Protein AF-A0A7S4HWH6-F1 (afdb_monomer_lite)

Foldseek 3Di:
DDDDDPDDDPPPVVVVVVVVVVVVVVVVPDCVVVVVVVVQPDQPPLCVPLVPPCPPCSVLLVVVSVVLVVVCVVVVHGNDLVSLLVSLLVCLLVDPDPSNNLSSLVSLLSSLVVDALVVLQVCVLSLLVSLVSQCVVCVVVVSSLLSSLSSLLSSCLRNLLVQDLVNVVVPPSVVVSLVVLLVQCQDPDPSSNVSSLSSLLSSLVSCQLPNNLAVSLVVLLVSLLCLLVDDDDPVSNVSSVVSNVVSDVSNPPSHDPVSVVSSVVSVVVSVVVVVVVVD

Sequence (279 aa):
MTKEGKKRRSSAASASMDELQQSLMEIENEPAKEQRMSKVTKVPAVFEGLEFHTAGKKGQSRAVMQALTSVILEKGGDTIPVSYFALLLNSLPSTSDKDELDVMLYLLRLLLPEISASVLSTKFNDISETFQTILNKHYEASLLVVNTLKCIELVMQKVAPVITVKSWKKQAKLLSLFHGLLALSIDPRAKVRKEAQSIVHVMYAHEGGSSTGVNSGKIVGKFFVSQLTSQGPAEAKKKTTSYLFTLLTAIGFNIPLNILTSMFEAIFTQMKQNANFVR

Structure (mmCIF, N/CA/C/O backbone):
data_AF-A0A7S4HWH6-F1
#
_entry.id   AF-A0A7S4HWH6-F1
#
loop_
_atom_site.group_PDB
_atom_site.id
_atom_site.type_symbol
_atom_site.label_atom_id
_atom_site.label_alt_id
_atom_site.label_comp_id
_atom_site.label_asym_id
_atom_site.label_entity_id
_atom_site.label_seq_id
_atom_site.pdbx_PDB_ins_code
_atom_site.Cartn_x
_atom_site.Cartn_y
_atom_site.Cartn_z
_atom_site.occupancy
_atom_site.B_iso_or_equiv
_atom_site.auth_seq_id
_atom_site.auth_comp_id
_atom_site.auth_asym_id
_atom_site.auth_atom_id
_atom_site.pdbx_PDB_model_num
ATOM 1 N N . MET A 1 1 ? -87.750 6.868 53.226 1.00 37.97 1 MET A N 1
ATOM 2 C CA . MET A 1 1 ? -86.740 5.810 53.441 1.00 37.97 1 MET A CA 1
ATOM 3 C C . MET A 1 1 ? -85.563 6.124 52.521 1.00 37.97 1 MET A C 1
ATOM 5 O O . MET A 1 1 ? -85.743 6.110 51.315 1.00 37.97 1 MET A O 1
ATOM 9 N N . THR A 1 2 ? -84.604 6.907 53.036 1.00 34.84 2 THR A N 1
ATOM 10 C CA . THR A 1 2 ? -83.236 6.487 53.461 1.00 34.84 2 THR A CA 1
ATOM 11 C C . THR A 1 2 ? -82.304 6.305 52.255 1.00 34.84 2 THR A C 1
ATOM 13 O O . THR A 1 2 ? -82.502 5.410 51.452 1.00 34.84 2 THR A O 1
ATOM 16 N N . LYS A 1 3 ? -81.414 7.264 51.941 1.00 38.28 3 LYS A N 1
ATOM 17 C CA . LYS A 1 3 ? -80.087 7.502 52.561 1.00 38.28 3 LYS A CA 1
ATOM 18 C C . LYS A 1 3 ? -79.321 6.197 52.797 1.00 38.28 3 LYS A C 1
ATOM 20 O O . LYS A 1 3 ? -79.502 5.611 53.849 1.00 38.28 3 LYS A O 1
ATOM 25 N N . GLU A 1 4 ? -78.440 5.828 51.869 1.00 38.53 4 GLU A N 1
ATOM 26 C CA . GLU A 1 4 ? -77.085 5.309 52.127 1.00 38.53 4 GLU A CA 1
ATOM 27 C C . GLU A 1 4 ? -76.381 5.010 50.795 1.00 38.53 4 GLU A C 1
ATOM 29 O O . GLU A 1 4 ? -76.990 4.505 49.863 1.00 38.53 4 GLU A O 1
ATOM 34 N N . GLY A 1 5 ? -75.102 5.376 50.672 1.00 35.91 5 GLY A N 1
ATOM 35 C CA . GLY A 1 5 ? -74.295 5.062 49.481 1.00 35.91 5 GLY A CA 1
ATOM 36 C C . GLY A 1 5 ? -73.304 6.149 49.057 1.00 35.91 5 GLY A C 1
ATOM 37 O O . GLY A 1 5 ? -72.399 5.896 48.266 1.00 35.91 5 GLY A O 1
ATOM 38 N N . LYS A 1 6 ? -73.399 7.357 49.624 1.00 40.25 6 LYS A N 1
ATOM 39 C CA . LYS A 1 6 ? -72.466 8.469 49.372 1.00 40.25 6 LYS A CA 1
ATOM 40 C C . LYS A 1 6 ? -71.297 8.455 50.371 1.00 40.25 6 LYS A C 1
ATOM 42 O O . LYS A 1 6 ? -71.153 9.397 51.139 1.00 40.25 6 LYS A O 1
ATOM 47 N N . LYS A 1 7 ? -70.494 7.378 50.424 1.00 41.91 7 LYS A N 1
ATOM 48 C CA . LYS A 1 7 ? -69.252 7.366 51.242 1.00 41.91 7 LYS A CA 1
ATOM 49 C C . LYS A 1 7 ? -68.200 6.289 50.910 1.00 41.91 7 LYS A C 1
ATOM 51 O O . LYS A 1 7 ? -67.511 5.830 51.813 1.00 41.91 7 LYS A O 1
ATOM 56 N N . ARG A 1 8 ? -68.047 5.853 49.650 1.00 37.41 8 ARG A N 1
ATOM 57 C CA . ARG A 1 8 ? -67.008 4.849 49.296 1.00 37.41 8 ARG A CA 1
ATOM 58 C C . ARG A 1 8 ? -66.165 5.123 48.044 1.00 37.41 8 ARG A C 1
ATOM 60 O O . ARG A 1 8 ? -65.408 4.255 47.637 1.00 37.41 8 ARG A O 1
ATOM 67 N N . ARG A 1 9 ? -66.233 6.317 47.441 1.00 37.19 9 ARG A N 1
ATOM 68 C CA . ARG A 1 9 ? -65.454 6.629 46.219 1.00 37.19 9 ARG A CA 1
ATOM 69 C C . ARG A 1 9 ? -64.246 7.554 46.398 1.00 37.19 9 ARG A C 1
ATOM 71 O O . ARG A 1 9 ? -63.531 7.761 45.431 1.00 37.19 9 ARG A O 1
ATOM 78 N N . SER A 1 10 ? -63.954 8.053 47.601 1.00 42.06 10 SER A N 1
ATOM 79 C CA . SER A 1 10 ? -62.797 8.943 47.825 1.00 42.06 10 SER A CA 1
ATOM 80 C C . SER A 1 10 ? -61.559 8.263 48.424 1.00 42.06 10 SER A C 1
ATOM 82 O O . SER A 1 10 ? -60.626 8.962 48.789 1.00 42.06 10 SER A O 1
ATOM 84 N N . SER A 1 11 ? -61.536 6.929 48.548 1.00 39.41 11 SER A N 1
ATOM 85 C CA . SER A 1 11 ? -60.414 6.192 49.168 1.00 39.41 11 SER A CA 1
ATOM 86 C C . SER A 1 11 ? -59.676 5.248 48.211 1.00 39.41 11 SER A C 1
ATOM 88 O O . SER A 1 11 ? -58.789 4.526 48.646 1.00 39.41 11 SER A O 1
ATOM 90 N N . ALA A 1 12 ? -60.044 5.228 46.925 1.00 40.03 12 ALA A N 1
ATOM 91 C CA . ALA A 1 12 ? -59.417 4.368 45.913 1.00 40.03 12 ALA A CA 1
ATOM 92 C C . ALA A 1 12 ? -58.537 5.143 44.913 1.00 40.03 12 ALA A C 1
ATOM 94 O O . ALA A 1 12 ? -57.853 4.531 44.105 1.00 40.03 12 ALA A O 1
ATOM 95 N N . ALA A 1 13 ? -58.541 6.480 44.960 1.00 42.41 13 ALA A N 1
ATOM 96 C CA . ALA A 1 13 ? -57.759 7.314 44.043 1.00 42.41 13 ALA A CA 1
ATOM 97 C C . ALA A 1 13 ? -56.347 7.644 44.561 1.00 42.41 13 ALA A C 1
ATOM 99 O O . ALA A 1 13 ? -55.499 8.043 43.772 1.00 42.41 13 ALA A O 1
ATOM 100 N N . SER A 1 14 ? -56.071 7.464 45.858 1.00 44.97 14 SER A N 1
ATOM 101 C CA . SER A 1 14 ? -54.737 7.700 46.429 1.00 44.97 14 SER A CA 1
ATOM 102 C C . SER A 1 14 ? -53.819 6.478 46.363 1.00 44.97 14 SER A C 1
ATOM 104 O O . SER A 1 14 ? -52.619 6.636 46.509 1.00 44.97 14 SER A O 1
ATOM 106 N N . ALA A 1 15 ? -54.353 5.277 46.117 1.00 45.25 15 ALA A N 1
ATOM 107 C CA . ALA A 1 15 ? -53.553 4.049 46.058 1.00 45.25 15 ALA A CA 1
ATOM 108 C C . ALA A 1 15 ? -52.914 3.794 44.678 1.00 45.25 15 ALA A C 1
ATOM 110 O O . ALA A 1 15 ? -51.984 3.010 44.572 1.00 45.25 15 ALA A O 1
ATOM 111 N N . SER A 1 16 ? -53.379 4.473 43.621 1.00 52.41 16 SER A N 1
ATOM 112 C CA . SER A 1 16 ? -52.904 4.238 42.247 1.00 52.41 16 SER A CA 1
ATOM 113 C C . SER A 1 16 ? -51.748 5.153 41.822 1.00 52.41 16 SER A C 1
ATOM 115 O O . SER A 1 16 ? -51.149 4.911 40.777 1.00 52.41 16 SER A O 1
ATOM 117 N N . MET A 1 17 ? -51.451 6.212 42.584 1.00 46.66 17 MET A N 1
ATOM 118 C CA . MET A 1 17 ? -50.378 7.159 42.248 1.00 46.66 17 MET A CA 1
ATOM 119 C C . MET A 1 17 ? -49.048 6.764 42.900 1.00 46.66 17 MET A C 1
ATOM 121 O O . MET A 1 17 ? -48.010 6.920 42.264 1.00 46.66 17 MET A O 1
ATOM 125 N N . ASP A 1 18 ? -49.093 6.145 44.084 1.00 50.88 18 ASP A N 1
ATOM 126 C CA . ASP A 1 18 ? -47.913 5.572 44.740 1.00 50.88 18 ASP A CA 1
ATOM 127 C C . ASP A 1 18 ? -47.403 4.323 44.001 1.00 50.88 18 ASP A C 1
ATOM 129 O O . ASP A 1 18 ? -46.203 4.207 43.783 1.00 50.88 18 ASP A O 1
ATOM 133 N N . GLU A 1 19 ? -48.282 3.448 43.490 1.00 50.97 19 GLU A N 1
ATOM 134 C CA . GLU A 1 19 ? -47.864 2.302 42.656 1.00 50.97 19 GLU A CA 1
ATOM 135 C C . GLU A 1 19 ? -47.248 2.746 41.317 1.00 50.97 19 GLU A C 1
ATOM 137 O O . GLU A 1 19 ? -46.281 2.147 40.844 1.00 50.97 19 GLU A O 1
ATOM 142 N N . LEU A 1 20 ? -47.743 3.841 40.724 1.00 49.75 20 LEU A N 1
ATOM 143 C CA . LEU A 1 20 ? -47.153 4.405 39.508 1.00 49.75 20 LEU A CA 1
ATOM 144 C C . LEU A 1 20 ? -45.827 5.124 39.787 1.00 49.75 20 LEU A C 1
ATOM 146 O O . LEU A 1 20 ? -44.897 4.970 38.999 1.00 49.75 20 LEU A O 1
ATOM 150 N N . GLN A 1 21 ? -45.689 5.842 40.906 1.00 50.72 21 GLN A N 1
ATOM 151 C CA . GLN A 1 21 ? -44.409 6.439 41.308 1.00 50.72 21 GLN A CA 1
ATOM 152 C C . GLN A 1 21 ? -43.374 5.380 41.702 1.00 50.72 21 GLN A C 1
ATOM 154 O O . GLN A 1 21 ? -42.196 5.549 41.396 1.00 50.72 21 GLN A O 1
ATOM 159 N N . GLN A 1 22 ? -43.802 4.262 42.285 1.00 51.44 22 GLN A N 1
ATOM 160 C CA . GLN A 1 22 ? -42.928 3.136 42.603 1.00 51.44 22 GLN A CA 1
ATOM 161 C C . GLN A 1 22 ? -42.487 2.391 41.332 1.00 51.44 22 GLN A C 1
ATOM 163 O O . GLN A 1 22 ? -41.314 2.051 41.211 1.00 51.44 22 GLN A O 1
ATOM 168 N N . SER A 1 23 ? -43.358 2.285 40.318 1.00 49.53 23 SER A 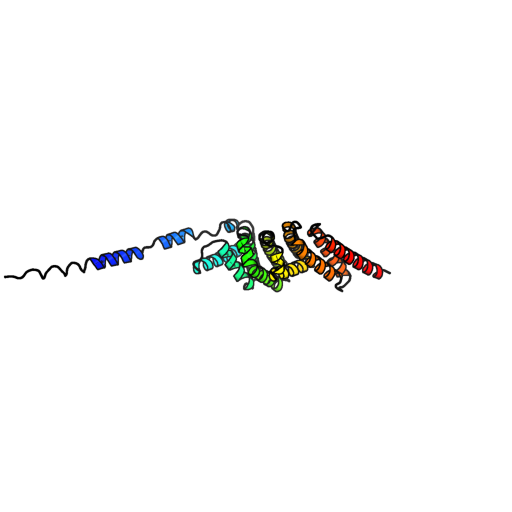N 1
ATOM 169 C CA . SER A 1 23 ? -42.983 1.771 38.989 1.00 49.53 23 SER A CA 1
ATOM 170 C C . SER A 1 23 ? -42.095 2.728 38.174 1.00 49.53 23 SER A C 1
ATOM 172 O O . SER A 1 23 ? -41.272 2.281 37.381 1.00 49.53 23 SER A O 1
ATOM 174 N N . LEU A 1 24 ? -42.208 4.046 38.384 1.00 46.00 24 LEU A N 1
ATOM 175 C CA . LEU A 1 24 ? -41.335 5.052 37.764 1.00 46.00 24 LEU A CA 1
ATOM 176 C C . LEU A 1 24 ? -39.954 5.111 38.436 1.00 46.00 24 LEU A C 1
ATOM 178 O O . LEU A 1 24 ? -38.962 5.307 37.739 1.00 46.00 24 LEU A O 1
ATOM 182 N N . MET A 1 25 ? -39.865 4.858 39.747 1.00 45.59 25 MET A N 1
ATOM 183 C CA . MET A 1 25 ? -38.578 4.712 40.444 1.00 45.59 25 MET A CA 1
ATOM 184 C C . MET A 1 25 ? -37.867 3.384 40.133 1.00 45.59 25 MET A C 1
ATOM 186 O O . MET A 1 25 ? -36.642 3.320 40.224 1.00 45.59 25 MET A O 1
ATOM 190 N N . GLU A 1 26 ? -38.589 2.339 39.717 1.00 45.69 26 GLU A N 1
ATOM 191 C CA . GLU A 1 26 ? -37.981 1.088 39.231 1.00 45.69 26 GLU A CA 1
ATOM 192 C C . GLU A 1 26 ? -37.479 1.174 37.779 1.00 45.69 26 GLU A C 1
ATOM 194 O O . GLU A 1 26 ? -36.644 0.367 37.376 1.00 45.69 26 GLU A O 1
ATOM 199 N N . ILE A 1 27 ? -37.901 2.181 37.004 1.00 46.34 27 ILE A N 1
ATOM 200 C CA . ILE A 1 27 ? -37.383 2.433 35.645 1.00 46.34 27 ILE A CA 1
ATOM 201 C C . ILE A 1 27 ? -36.152 3.365 35.665 1.00 46.34 27 ILE A C 1
ATOM 203 O O . ILE A 1 27 ? -35.339 3.327 34.741 1.00 46.34 27 ILE A O 1
ATOM 207 N N . GLU A 1 28 ? -35.949 4.152 36.728 1.00 42.56 28 GLU A N 1
ATOM 208 C CA . GLU A 1 28 ? -34.735 4.970 36.911 1.00 42.56 28 GLU A CA 1
ATOM 209 C C . GLU A 1 28 ? -33.565 4.231 37.582 1.00 42.56 28 GLU A C 1
ATOM 211 O O . GLU A 1 28 ? -32.443 4.738 37.581 1.00 42.56 28 GLU A O 1
ATOM 216 N N . ASN A 1 29 ? -33.773 3.007 38.071 1.00 45.84 29 ASN A N 1
ATOM 217 C CA . ASN A 1 29 ? -32.710 2.144 38.584 1.00 45.84 29 ASN A CA 1
ATOM 218 C C . ASN A 1 29 ? -32.422 1.015 37.591 1.00 45.84 29 ASN A C 1
ATOM 220 O O . ASN A 1 29 ? -32.778 -0.142 37.791 1.00 45.84 29 ASN A O 1
ATOM 224 N N . GLU A 1 30 ? -31.763 1.372 36.493 1.00 41.22 30 GLU A N 1
ATOM 225 C CA . GLU A 1 30 ? -31.275 0.439 35.479 1.00 41.22 30 GLU A CA 1
ATOM 226 C C . GLU A 1 30 ? -29.778 0.155 35.747 1.00 41.22 30 GLU A C 1
ATOM 228 O O . GLU A 1 30 ? -28.900 0.812 35.175 1.00 41.22 30 GLU A O 1
ATOM 233 N N . PRO A 1 31 ? -29.428 -0.841 36.593 1.00 40.12 31 PRO A N 1
ATOM 234 C CA . PRO A 1 31 ? -28.047 -1.310 36.731 1.00 40.12 31 PRO A CA 1
ATOM 235 C C . PRO A 1 31 ? -27.507 -1.923 35.424 1.00 40.12 31 PRO A C 1
ATOM 237 O O . PRO A 1 31 ? -26.326 -2.266 35.342 1.00 40.12 31 PRO A O 1
ATOM 240 N N . ALA A 1 32 ? -28.326 -2.037 34.369 1.00 40.56 32 ALA A N 1
ATOM 241 C CA . ALA A 1 32 ? -27.895 -2.513 33.061 1.00 40.56 32 ALA A CA 1
ATOM 242 C C . ALA A 1 32 ? -27.129 -1.453 32.245 1.00 40.56 32 ALA A C 1
ATOM 244 O O . ALA A 1 32 ? -26.338 -1.834 31.375 1.00 40.56 32 ALA A O 1
ATOM 245 N N . LYS A 1 33 ? -27.208 -0.153 32.576 1.00 40.81 33 LYS A N 1
ATOM 246 C CA . LYS A 1 33 ? -26.265 0.848 32.035 1.00 40.81 33 LYS A CA 1
ATOM 247 C C . LYS A 1 33 ? -24.849 0.632 32.572 1.00 40.81 33 LYS A C 1
ATOM 249 O O . LYS A 1 33 ? -23.889 0.635 31.806 1.00 40.81 33 LYS A O 1
ATOM 254 N N . GLU A 1 34 ? -24.716 0.344 33.860 1.00 39.88 34 GLU A N 1
ATOM 255 C CA . GLU A 1 34 ? -23.420 0.156 34.523 1.00 39.88 34 GLU A CA 1
ATOM 256 C C . GLU A 1 34 ? -22.826 -1.243 34.258 1.00 39.88 34 GLU A C 1
ATOM 258 O O . GLU A 1 34 ? -21.616 -1.404 34.062 1.00 39.88 34 GLU A O 1
ATOM 263 N N . GLN A 1 35 ? -23.679 -2.261 34.088 1.00 38.31 35 GLN A N 1
ATOM 264 C CA . GLN A 1 35 ? -23.258 -3.580 33.599 1.00 38.31 35 GLN A CA 1
ATOM 265 C C . GLN A 1 35 ? -22.893 -3.596 32.104 1.00 38.31 35 GLN A C 1
ATOM 267 O O . GLN A 1 35 ? -22.021 -4.372 31.707 1.00 38.31 35 GLN A O 1
ATOM 272 N N . ARG A 1 36 ? -23.464 -2.714 31.268 1.00 38.31 36 ARG A N 1
ATOM 273 C CA . ARG A 1 36 ? -22.955 -2.490 29.901 1.00 38.31 36 ARG A CA 1
ATOM 274 C C . ARG A 1 36 ? -21.611 -1.759 29.908 1.00 38.31 36 ARG A C 1
ATOM 276 O O . ARG A 1 36 ? -20.721 -2.150 29.160 1.00 38.31 36 ARG A O 1
ATOM 283 N N . MET A 1 37 ? -21.407 -0.779 30.790 1.00 35.94 37 MET A N 1
ATOM 284 C CA . MET A 1 37 ? -20.124 -0.064 30.891 1.00 35.94 37 MET A CA 1
ATOM 285 C C . MET A 1 37 ? -18.972 -0.926 31.437 1.00 35.94 37 MET A C 1
ATOM 287 O O . MET A 1 37 ? -17.829 -0.777 31.000 1.00 35.94 37 MET A O 1
ATOM 291 N N . SER A 1 38 ? -19.249 -1.875 32.335 1.00 37.56 38 SER A N 1
ATOM 292 C CA . SER A 1 38 ? -18.216 -2.766 32.896 1.00 37.56 38 SER A CA 1
ATOM 293 C C . SER A 1 38 ? -17.755 -3.880 31.945 1.00 37.56 38 SER A C 1
ATOM 295 O O . SER A 1 38 ? -16.681 -4.447 32.144 1.00 37.56 38 SER A O 1
ATOM 297 N N . LYS A 1 39 ? -18.508 -4.172 30.873 1.00 39.88 39 LYS A N 1
ATOM 298 C CA . LYS A 1 39 ? -18.115 -5.164 29.854 1.00 39.88 39 LYS A CA 1
ATOM 299 C C . LYS A 1 39 ? -17.380 -4.564 28.643 1.00 39.88 39 LYS A C 1
ATOM 301 O O . LYS A 1 39 ? -16.772 -5.319 27.891 1.00 39.88 39 LYS A O 1
ATOM 306 N N . VAL A 1 40 ? -17.398 -3.236 28.471 1.00 45.56 40 VAL A N 1
ATOM 307 C CA . VAL A 1 40 ? -16.990 -2.529 27.230 1.00 45.56 40 VAL A CA 1
ATOM 308 C C . VAL A 1 40 ? -15.656 -1.762 27.357 1.00 45.56 40 VAL A C 1
ATOM 310 O O . VAL A 1 40 ? -15.164 -1.163 26.405 1.00 45.56 40 VAL A O 1
ATOM 313 N N . THR A 1 41 ? -14.984 -1.830 28.505 1.00 46.16 41 THR A N 1
ATOM 314 C CA . THR A 1 41 ? -13.732 -1.090 28.777 1.00 46.16 41 THR A CA 1
ATOM 315 C C . THR A 1 41 ? -12.441 -1.843 28.446 1.00 46.16 41 THR A C 1
ATOM 317 O O . THR A 1 41 ? -11.353 -1.289 28.605 1.00 46.16 41 THR A O 1
ATOM 320 N N . LYS A 1 42 ? -12.511 -3.091 27.969 1.00 55.03 42 LYS A N 1
ATOM 321 C CA . LYS A 1 42 ? -11.300 -3.827 27.589 1.00 55.03 42 LYS A CA 1
ATOM 322 C C . LYS A 1 42 ? -10.869 -3.430 26.182 1.00 55.03 42 LYS A C 1
ATOM 324 O O . LYS A 1 42 ? -11.530 -3.767 25.206 1.00 55.03 42 LYS A O 1
ATOM 329 N N . VAL A 1 43 ? -9.742 -2.720 26.104 1.00 59.94 43 VAL A N 1
ATOM 330 C CA . VAL A 1 43 ? -9.002 -2.504 24.856 1.00 59.94 43 VAL A CA 1
ATOM 331 C C . VAL A 1 43 ? -8.849 -3.864 24.152 1.00 59.94 43 VAL A C 1
ATOM 333 O O . VAL A 1 43 ? -8.519 -4.841 24.830 1.00 59.94 43 VAL A O 1
ATOM 336 N N . PRO A 1 44 ? -9.098 -3.963 22.832 1.00 60.69 44 PRO A N 1
ATOM 337 C CA . PRO A 1 44 ? -8.985 -5.228 22.112 1.00 60.69 44 PRO A CA 1
ATOM 338 C C . PRO A 1 44 ? -7.658 -5.942 22.388 1.00 60.69 44 PRO A C 1
ATOM 340 O O . PRO A 1 44 ? -6.608 -5.297 22.387 1.00 60.69 44 PRO A O 1
ATOM 343 N N . ALA A 1 45 ? -7.694 -7.272 22.539 1.00 63.62 45 ALA A N 1
ATOM 344 C CA . ALA A 1 45 ? -6.517 -8.115 22.807 1.00 63.62 45 ALA A CA 1
ATOM 345 C C . ALA A 1 45 ? -5.370 -7.912 21.789 1.00 63.62 45 ALA A C 1
ATOM 347 O O . ALA A 1 45 ? -4.196 -8.088 22.098 1.00 63.62 45 ALA A O 1
ATOM 348 N N . VAL A 1 46 ? -5.707 -7.436 20.587 1.00 63.47 46 VAL A N 1
ATOM 349 C CA . VAL A 1 46 ? -4.785 -7.001 19.520 1.00 63.47 46 VAL A CA 1
ATOM 350 C C . VAL A 1 46 ? -3.737 -5.993 20.017 1.00 63.47 46 VAL A C 1
ATOM 352 O O . VAL A 1 46 ? -2.616 -5.940 19.514 1.00 63.47 46 VAL A O 1
ATOM 355 N N . PHE A 1 47 ? -4.087 -5.197 21.026 1.00 65.12 47 PHE A N 1
ATOM 356 C CA . PHE A 1 47 ? -3.227 -4.171 21.606 1.00 65.12 47 PHE A CA 1
ATOM 357 C C . PHE A 1 47 ? -2.554 -4.601 22.916 1.00 65.12 47 PHE A C 1
ATOM 359 O O . PHE A 1 47 ? -1.714 -3.869 23.434 1.00 65.12 47 PHE A O 1
ATOM 366 N N . GLU A 1 48 ? -2.872 -5.787 23.437 1.00 59.84 48 GLU A N 1
ATOM 367 C CA . GLU A 1 48 ? -2.341 -6.313 24.704 1.00 59.84 48 GLU A CA 1
ATOM 368 C C . GLU A 1 48 ? -0.822 -6.583 24.610 1.00 59.84 48 GLU A C 1
ATOM 370 O O . GLU A 1 48 ? -0.100 -6.507 25.599 1.00 59.84 48 GLU A O 1
ATOM 375 N N . GLY A 1 49 ? -0.299 -6.760 23.386 1.00 55.31 49 GLY A N 1
ATOM 376 C CA . GLY A 1 49 ? 1.129 -6.915 23.078 1.00 55.31 49 GLY A CA 1
ATOM 377 C C . GLY A 1 49 ? 1.894 -5.630 22.723 1.00 55.31 49 GLY A C 1
ATOM 378 O O . GLY A 1 49 ? 3.066 -5.715 22.342 1.00 55.31 49 GLY A O 1
ATOM 379 N N . LEU A 1 50 ? 1.292 -4.434 22.837 1.00 58.25 50 LEU A N 1
ATOM 380 C CA . LEU A 1 50 ? 1.974 -3.174 22.478 1.00 58.25 50 LEU A CA 1
ATOM 381 C C . LEU A 1 50 ? 3.256 -2.908 23.291 1.00 58.25 50 LEU A C 1
ATOM 383 O O . LEU A 1 50 ? 4.066 -2.060 22.911 1.00 58.25 50 LEU A O 1
ATOM 387 N N . GLU A 1 51 ? 3.451 -3.618 24.404 1.00 46.47 51 GLU A N 1
ATOM 388 C CA . GLU A 1 51 ? 4.580 -3.438 25.315 1.00 46.47 51 GLU A CA 1
ATOM 389 C C . GLU A 1 51 ? 5.932 -3.882 24.731 1.00 46.47 51 GLU A C 1
ATOM 391 O O . GLU A 1 51 ? 6.973 -3.356 25.143 1.00 46.47 51 GLU A O 1
ATOM 396 N N . PHE A 1 52 ? 5.946 -4.791 23.750 1.00 47.06 52 PHE A N 1
ATOM 397 C CA . PHE A 1 52 ? 7.168 -5.505 23.354 1.00 47.06 52 PHE A CA 1
ATOM 398 C C . PHE A 1 52 ? 7.920 -4.924 22.143 1.00 47.06 52 PHE A C 1
ATOM 400 O O . PHE A 1 52 ? 9.074 -5.292 21.927 1.00 47.06 52 PHE A O 1
ATOM 407 N N . HIS A 1 53 ? 7.341 -3.994 21.369 1.00 48.91 53 HIS A N 1
ATOM 408 C CA . HIS A 1 53 ? 7.912 -3.633 20.055 1.00 48.91 53 HIS A CA 1
ATOM 409 C C . HIS A 1 53 ? 8.342 -2.182 19.818 1.00 48.91 53 HIS A C 1
ATOM 411 O O . HIS A 1 53 ? 8.983 -1.912 18.805 1.00 48.91 53 HIS A O 1
ATOM 417 N N . THR A 1 54 ? 8.112 -1.247 20.740 1.00 48.12 54 THR A N 1
ATOM 418 C CA . THR A 1 54 ? 8.516 0.156 20.532 1.00 48.12 54 THR A CA 1
ATOM 419 C C . THR A 1 54 ? 9.387 0.674 21.670 1.00 48.12 54 THR A C 1
ATOM 421 O O . THR A 1 54 ? 8.954 1.494 22.462 1.00 48.12 54 THR A O 1
ATOM 424 N N . ALA A 1 55 ? 10.650 0.246 21.763 1.00 45.72 55 ALA A N 1
ATOM 425 C CA . ALA A 1 55 ? 11.571 0.645 22.843 1.00 45.72 55 ALA A CA 1
ATOM 426 C C . ALA A 1 55 ? 11.794 2.174 23.033 1.00 45.72 55 ALA A C 1
ATOM 428 O O . ALA A 1 55 ? 12.427 2.553 24.009 1.00 45.72 55 ALA A O 1
ATOM 429 N N . GLY A 1 56 ? 11.234 3.054 22.186 1.00 53.72 56 GLY A N 1
ATOM 430 C CA . GLY A 1 56 ? 11.245 4.517 22.380 1.00 53.72 56 GLY A CA 1
ATOM 431 C C . GLY A 1 56 ? 9.909 5.267 22.205 1.00 53.72 56 GLY A C 1
ATOM 432 O O . GLY A 1 56 ? 9.836 6.427 22.587 1.00 53.72 56 GLY A O 1
ATOM 433 N N . LYS A 1 57 ? 8.837 4.646 21.674 1.00 61.38 57 LYS A N 1
ATOM 434 C CA . LYS A 1 57 ? 7.545 5.320 21.355 1.00 61.38 57 LYS A CA 1
ATOM 435 C C . LYS A 1 57 ? 6.328 4.759 22.123 1.00 61.38 57 LYS A C 1
ATOM 437 O O . LYS A 1 57 ? 5.178 5.036 21.768 1.00 61.38 57 LYS A O 1
ATOM 442 N N . LYS A 1 58 ? 6.554 3.974 23.189 1.00 62.56 58 LYS A N 1
ATOM 443 C CA . LYS A 1 58 ? 5.482 3.304 23.965 1.00 62.56 58 LYS A CA 1
ATOM 444 C C . LYS A 1 58 ? 4.452 4.287 24.527 1.00 62.56 58 LYS A C 1
ATOM 446 O O . LYS A 1 58 ? 3.256 4.022 24.457 1.00 62.56 58 LYS A O 1
ATOM 451 N N . GLY A 1 59 ? 4.919 5.423 25.052 1.00 67.62 59 GLY A N 1
ATOM 452 C CA . GLY A 1 59 ? 4.058 6.450 25.647 1.00 67.62 59 GLY A CA 1
ATOM 453 C C . GLY A 1 59 ? 3.111 7.081 24.627 1.00 67.62 59 GLY A C 1
ATOM 454 O O . GLY A 1 59 ? 1.911 7.142 24.867 1.00 67.62 59 GLY A O 1
ATOM 455 N N . GLN A 1 60 ? 3.631 7.453 23.454 1.00 76.25 60 GLN A N 1
ATOM 456 C CA . GLN A 1 60 ? 2.831 8.043 22.376 1.00 76.25 60 GLN A CA 1
ATOM 457 C C . GLN A 1 60 ? 1.794 7.057 21.834 1.00 76.25 60 GLN A C 1
ATOM 459 O O . GLN A 1 60 ? 0.634 7.413 21.670 1.00 76.25 60 GLN A O 1
ATOM 464 N N . SER A 1 61 ? 2.179 5.793 21.632 1.00 78.56 61 SER A N 1
ATOM 465 C CA . SER A 1 61 ? 1.252 4.766 21.132 1.00 78.56 61 SER A CA 1
ATOM 466 C C . SER A 1 61 ? 0.085 4.529 22.097 1.00 78.56 61 SER A C 1
ATOM 468 O O . SER A 1 61 ? -1.057 4.410 21.662 1.00 78.56 61 SER A O 1
ATOM 470 N N . ARG A 1 62 ? 0.350 4.518 23.412 1.00 77.69 62 ARG A N 1
ATOM 471 C CA . ARG A 1 62 ? -0.692 4.412 24.446 1.00 77.69 62 ARG A CA 1
ATOM 472 C C . ARG A 1 62 ? -1.561 5.660 24.532 1.00 77.69 62 ARG A C 1
ATOM 474 O O . ARG A 1 62 ? -2.773 5.523 24.623 1.00 77.69 62 ARG A O 1
ATOM 481 N N . ALA A 1 63 ? -0.960 6.847 24.473 1.00 81.56 63 ALA A N 1
ATOM 482 C CA . ALA A 1 63 ? -1.692 8.110 24.509 1.00 81.56 63 ALA A CA 1
ATOM 483 C C . ALA A 1 63 ? -2.658 8.231 23.320 1.00 81.56 63 ALA A C 1
ATOM 485 O O . ALA A 1 63 ? -3.836 8.520 23.516 1.00 81.56 63 ALA A O 1
ATOM 486 N N . VAL A 1 64 ? -2.193 7.910 22.106 1.00 83.56 64 VAL A N 1
ATOM 487 C CA . VAL A 1 64 ? -3.037 7.873 20.902 1.00 83.56 64 VAL A CA 1
ATOM 488 C C . VAL A 1 64 ? -4.151 6.836 21.060 1.00 83.56 64 VAL A C 1
ATOM 490 O O . VAL A 1 64 ? -5.310 7.142 20.810 1.00 83.56 64 VAL A O 1
ATOM 493 N N . MET A 1 65 ? -3.847 5.630 21.549 1.00 82.00 65 MET A N 1
ATOM 494 C CA . MET A 1 65 ? -4.867 4.603 21.794 1.00 82.00 65 MET A CA 1
ATOM 495 C C . MET A 1 65 ? -5.914 5.016 22.833 1.00 82.00 65 MET A C 1
ATOM 497 O O . MET A 1 65 ? -7.103 4.751 22.644 1.00 82.00 65 MET A O 1
ATOM 501 N N . GLN A 1 66 ? -5.499 5.671 23.916 1.00 81.00 66 GLN A N 1
ATOM 502 C CA . GLN A 1 66 ? -6.407 6.185 24.936 1.00 81.00 66 GLN A CA 1
ATOM 503 C C . GLN A 1 66 ? -7.306 7.275 24.353 1.00 81.00 66 GLN A C 1
ATOM 505 O O . GLN A 1 66 ? -8.518 7.198 24.522 1.00 81.00 66 GLN A O 1
ATOM 510 N N . ALA A 1 67 ? -6.740 8.222 23.599 1.00 84.50 67 ALA A N 1
ATOM 511 C CA . ALA A 1 67 ? -7.504 9.263 22.920 1.00 84.50 67 ALA A CA 1
ATOM 512 C C . ALA A 1 67 ? -8.534 8.670 21.944 1.00 84.50 67 ALA A C 1
ATOM 514 O O . ALA A 1 67 ? -9.704 9.045 21.976 1.00 84.50 67 ALA A O 1
ATOM 515 N N . LEU A 1 68 ? -8.137 7.685 21.131 1.00 84.44 68 LEU A N 1
ATOM 516 C CA . LEU A 1 68 ? -9.052 6.984 20.224 1.00 84.44 68 LEU A CA 1
ATOM 517 C C . LEU A 1 68 ? -10.164 6.255 20.989 1.00 84.44 68 LEU A C 1
ATOM 519 O O . LEU A 1 68 ? -11.316 6.284 20.568 1.00 84.44 68 LEU A O 1
ATOM 523 N N . THR A 1 69 ? -9.833 5.630 22.121 1.00 83.00 69 THR A N 1
ATOM 524 C CA . THR A 1 69 ? -10.812 4.930 22.965 1.00 83.00 69 THR A CA 1
ATOM 525 C C . THR A 1 69 ? -11.815 5.908 23.571 1.00 83.00 69 THR A C 1
ATOM 527 O O . THR A 1 69 ? -13.013 5.650 23.496 1.00 83.00 69 THR A O 1
ATOM 530 N N . SER A 1 70 ? -11.362 7.054 24.090 1.00 83.31 70 SER A N 1
ATOM 531 C CA . SER A 1 70 ? -12.251 8.106 24.599 1.00 83.31 70 SER A CA 1
ATOM 532 C C . SER A 1 70 ? -13.218 8.593 23.522 1.00 83.31 70 SER A C 1
ATOM 534 O O . SER A 1 70 ? -14.416 8.660 23.771 1.00 83.31 70 SER A O 1
ATOM 536 N N . VAL A 1 71 ? -12.735 8.824 22.296 1.00 84.31 71 VAL A N 1
ATOM 537 C CA . VAL A 1 71 ? -13.586 9.261 21.175 1.00 84.31 71 VAL A CA 1
ATOM 538 C C . VAL A 1 71 ? -14.615 8.195 20.778 1.00 84.31 71 VAL A C 1
ATOM 540 O O . VAL A 1 71 ? -15.737 8.532 20.399 1.00 84.31 71 VAL A O 1
ATOM 543 N N . ILE A 1 72 ? -14.264 6.907 20.846 1.00 84.75 72 ILE A N 1
ATOM 544 C CA . ILE A 1 72 ? -15.213 5.814 20.575 1.00 84.75 72 ILE A CA 1
ATOM 545 C C . ILE A 1 72 ? -16.304 5.775 21.653 1.00 84.75 72 ILE A C 1
ATOM 547 O O . ILE A 1 72 ? -17.485 5.683 21.313 1.00 84.75 72 ILE A O 1
ATOM 551 N N . LEU A 1 73 ? -15.918 5.905 22.926 1.00 83.81 73 LEU A N 1
ATOM 552 C CA . LEU A 1 73 ? -16.846 5.908 24.059 1.00 83.81 73 LEU A CA 1
ATOM 553 C C . LEU A 1 73 ? -17.775 7.132 24.041 1.00 83.81 73 LEU A C 1
ATOM 555 O O . LEU A 1 73 ? -18.976 6.982 24.243 1.00 83.81 73 LEU A O 1
ATOM 559 N N . GLU A 1 74 ? -17.258 8.321 23.721 1.00 83.69 74 GLU A N 1
ATOM 560 C CA . GLU A 1 74 ? -18.054 9.549 23.560 1.00 83.69 74 GLU A CA 1
ATOM 561 C C . GLU A 1 74 ? -19.097 9.426 22.444 1.00 83.69 74 GLU A C 1
ATOM 563 O O . GLU A 1 74 ? -20.212 9.932 22.564 1.00 83.69 74 GLU A O 1
ATOM 568 N N . LYS A 1 75 ? -18.760 8.717 21.361 1.00 81.25 75 LYS A N 1
ATOM 569 C CA . LYS A 1 75 ? -19.683 8.446 20.249 1.00 81.25 75 LYS A CA 1
ATOM 570 C C . LYS A 1 75 ? -20.652 7.292 20.529 1.00 81.25 75 LYS A C 1
ATOM 572 O O . LYS A 1 75 ? -21.430 6.942 19.643 1.00 81.25 75 LYS A O 1
ATOM 577 N N . GLY A 1 76 ? -20.612 6.701 21.727 1.00 73.50 76 GLY A N 1
ATOM 578 C CA . GLY A 1 76 ? -21.456 5.570 22.117 1.00 73.50 76 GLY A CA 1
ATOM 579 C C . GLY A 1 76 ? -21.177 4.291 21.323 1.00 73.50 76 GLY A C 1
ATOM 580 O O . GLY A 1 76 ? -22.068 3.456 21.185 1.00 73.50 76 GLY A O 1
ATOM 581 N N . GLY A 1 77 ? -19.978 4.162 20.747 1.00 76.19 77 GLY A N 1
ATOM 582 C CA . GLY A 1 77 ? -19.578 3.001 19.960 1.00 76.19 77 GLY A CA 1
ATOM 583 C C . GLY A 1 77 ? -18.939 1.906 20.810 1.00 76.19 77 GLY A C 1
ATOM 584 O O . GLY A 1 77 ? -18.329 2.174 21.845 1.00 76.19 77 GLY A O 1
ATOM 585 N N . ASP A 1 78 ? -19.018 0.666 20.331 1.00 76.38 78 ASP A N 1
ATOM 586 C CA . ASP A 1 78 ? -18.313 -0.453 20.952 1.00 76.38 78 ASP A CA 1
ATOM 587 C C . ASP A 1 78 ? -16.811 -0.402 20.633 1.00 76.38 78 ASP A C 1
ATOM 589 O O . ASP A 1 78 ? -16.395 -0.057 19.516 1.00 76.38 78 ASP A O 1
ATOM 593 N N . THR A 1 79 ? -15.990 -0.818 21.600 1.00 78.44 79 THR A N 1
ATOM 594 C CA . THR A 1 79 ? -14.523 -0.928 21.518 1.00 78.44 79 THR A CA 1
ATOM 595 C C . THR A 1 79 ? -14.080 -2.127 20.668 1.00 78.44 79 THR A C 1
ATOM 597 O O . THR A 1 79 ? -13.229 -2.921 21.055 1.00 78.44 79 THR A O 1
ATOM 600 N N . ILE A 1 80 ? -14.648 -2.269 19.468 1.00 81.62 80 ILE A N 1
ATOM 601 C CA . ILE A 1 80 ? -14.303 -3.320 18.504 1.00 81.62 80 ILE A CA 1
ATOM 602 C C . ILE A 1 80 ? -13.179 -2.865 17.554 1.00 81.62 80 ILE A C 1
ATOM 604 O O . ILE A 1 80 ? -13.117 -1.683 17.201 1.00 81.62 80 ILE A O 1
ATOM 608 N N . PRO A 1 81 ? -12.316 -3.777 17.056 1.00 82.88 81 PRO A N 1
ATOM 609 C CA . PRO A 1 81 ? -11.218 -3.444 16.134 1.00 82.88 81 PRO A CA 1
ATOM 610 C C . PRO A 1 81 ? -11.641 -2.624 14.905 1.00 82.88 81 PRO A C 1
ATOM 612 O O . PRO A 1 81 ? -10.908 -1.749 14.447 1.00 82.88 81 PRO A O 1
ATOM 615 N N . VAL A 1 82 ? -12.855 -2.858 14.397 1.00 85.88 82 VAL A N 1
ATOM 616 C CA . VAL A 1 82 ? -13.417 -2.134 13.246 1.00 85.88 82 VAL A CA 1
ATOM 617 C C . VAL A 1 82 ? -13.709 -0.662 13.574 1.00 85.88 82 VAL A C 1
ATOM 619 O O . VAL A 1 82 ? -13.489 0.199 12.722 1.00 85.88 82 VAL A O 1
ATOM 622 N N . SER A 1 83 ? -14.137 -0.347 14.803 1.00 84.88 83 SER A N 1
ATOM 623 C CA . SER A 1 83 ? -14.356 1.034 15.264 1.00 84.88 83 SER A CA 1
ATOM 624 C C . SER A 1 83 ? -13.039 1.809 15.305 1.00 84.88 83 SER A C 1
ATOM 626 O O . SER A 1 83 ? -12.959 2.923 14.785 1.00 84.88 83 SER A O 1
ATOM 628 N N . TYR A 1 84 ? -11.982 1.191 15.848 1.00 85.94 84 TYR A N 1
ATOM 629 C CA . TYR A 1 84 ? -10.636 1.773 15.857 1.00 85.94 84 TYR A CA 1
ATOM 630 C C . TYR A 1 84 ? -10.104 1.989 14.442 1.00 85.94 84 TYR A C 1
ATOM 632 O O . TYR A 1 84 ? -9.558 3.050 14.150 1.00 85.94 84 TYR A O 1
ATOM 640 N N . PHE A 1 85 ? -10.305 1.020 13.547 1.00 88.00 85 PHE A N 1
ATOM 641 C CA . PHE A 1 85 ? -9.926 1.143 12.144 1.00 88.00 85 PHE A CA 1
ATOM 642 C C . PHE A 1 85 ? -10.613 2.326 11.455 1.00 88.00 85 PHE A C 1
ATOM 644 O O . PHE A 1 85 ? -9.942 3.126 10.809 1.00 88.00 85 PHE A O 1
ATOM 651 N N . ALA A 1 86 ? -11.933 2.457 11.607 1.00 87.62 86 ALA A N 1
ATOM 652 C CA . ALA A 1 86 ? -12.690 3.539 10.987 1.00 87.62 86 ALA A CA 1
ATOM 653 C C . ALA A 1 86 ? -12.240 4.914 11.501 1.00 87.62 86 ALA A C 1
ATOM 655 O O . ALA A 1 86 ? -12.095 5.852 10.717 1.00 87.62 86 ALA A O 1
ATOM 656 N N . LEU A 1 87 ? -11.984 5.028 12.808 1.00 89.19 87 LEU A N 1
ATOM 657 C CA . LEU A 1 87 ? -11.505 6.269 13.404 1.00 89.19 87 LEU A CA 1
ATOM 658 C C . LEU A 1 87 ? -10.088 6.612 12.925 1.00 89.19 87 LEU A C 1
ATOM 660 O O . LEU A 1 87 ? -9.862 7.727 12.467 1.00 89.19 87 LEU A O 1
ATOM 664 N N . LEU A 1 88 ? -9.162 5.649 12.949 1.00 89.06 88 LEU A N 1
ATOM 665 C CA . LEU A 1 88 ? -7.795 5.833 12.452 1.00 89.06 88 LEU A CA 1
ATOM 666 C C . LEU A 1 88 ? -7.778 6.234 10.977 1.00 89.06 88 LEU A C 1
ATOM 668 O O . LEU A 1 88 ? -7.097 7.188 10.614 1.00 89.06 88 LEU A O 1
ATOM 672 N N . LEU A 1 89 ? -8.551 5.549 10.131 1.00 89.38 89 LEU A N 1
ATOM 673 C CA . LEU A 1 89 ? -8.585 5.824 8.696 1.00 89.38 89 LEU A CA 1
ATOM 674 C C . LEU A 1 89 ? -9.037 7.259 8.386 1.00 89.38 89 LEU A C 1
ATOM 676 O O . LEU A 1 89 ? -8.504 7.874 7.463 1.00 89.38 89 LEU A O 1
ATOM 680 N N . ASN A 1 90 ? -9.978 7.790 9.168 1.00 89.62 90 ASN A N 1
ATOM 681 C CA . ASN A 1 90 ? -10.475 9.157 9.020 1.00 89.62 90 ASN A CA 1
ATOM 682 C C . ASN A 1 90 ? -9.529 10.207 9.620 1.00 89.62 90 ASN A C 1
ATOM 684 O O . ASN A 1 90 ? -9.491 11.331 9.126 1.00 89.62 90 ASN A O 1
ATOM 688 N N . SER A 1 91 ? -8.769 9.861 10.661 1.00 89.06 91 SER A N 1
ATOM 689 C CA . SER A 1 91 ? -7.827 10.783 11.310 1.00 89.06 91 SER A CA 1
ATOM 690 C C . SER A 1 91 ? -6.503 10.921 10.552 1.00 89.06 91 SER A C 1
ATOM 692 O O . SER A 1 91 ? -5.920 12.002 10.536 1.00 89.06 91 SER A O 1
ATOM 694 N N . LEU A 1 92 ? -6.042 9.858 9.880 1.00 88.19 92 LEU A N 1
ATOM 695 C CA . LEU A 1 92 ? -4.751 9.820 9.179 1.00 88.19 92 LEU A CA 1
ATOM 696 C C . LEU A 1 92 ? -4.503 11.001 8.206 1.00 88.19 92 LEU A C 1
ATOM 698 O O . LEU A 1 92 ? -3.407 11.559 8.246 1.00 88.19 92 LEU A O 1
ATOM 702 N N . PRO A 1 93 ? -5.452 11.423 7.341 1.00 85.75 93 PRO A N 1
ATOM 703 C CA . PRO A 1 93 ? -5.236 12.556 6.432 1.00 85.75 93 PRO A CA 1
ATOM 704 C C . PRO A 1 93 ? -5.098 13.913 7.141 1.00 85.75 93 PRO A C 1
ATOM 706 O O . PRO A 1 93 ? -4.433 14.817 6.624 1.00 85.75 93 PRO A O 1
ATOM 709 N N . SER A 1 94 ? -5.745 14.067 8.300 1.00 86.62 94 SER A N 1
ATOM 710 C CA . SER A 1 94 ? -5.806 15.319 9.063 1.00 86.62 94 SER A CA 1
ATOM 711 C C . SER A 1 94 ? -4.584 15.528 9.957 1.00 86.62 94 SER A C 1
ATOM 713 O O . SER A 1 94 ? -4.249 16.670 10.280 1.00 86.62 94 SER A O 1
ATOM 715 N N . THR A 1 95 ? -3.883 14.454 10.322 1.00 87.56 95 THR A N 1
ATOM 716 C CA . THR A 1 95 ? -2.675 14.526 11.145 1.00 87.56 95 THR A CA 1
ATOM 717 C C . THR A 1 95 ? -1.538 15.219 10.388 1.00 87.56 95 THR A C 1
ATOM 719 O O . THR A 1 95 ? -1.204 14.887 9.246 1.00 87.56 95 THR A O 1
ATOM 722 N N . SER A 1 96 ? -0.947 16.234 11.024 1.00 82.25 96 SER A N 1
ATOM 723 C CA . SER A 1 96 ? 0.166 17.009 10.456 1.00 82.25 96 SER A CA 1
ATOM 724 C C . SER A 1 96 ? 1.518 16.643 11.064 1.00 82.25 96 SER A C 1
ATOM 726 O O . SER A 1 96 ? 2.538 16.795 10.389 1.00 82.25 96 SER A O 1
ATOM 728 N N . ASP A 1 97 ? 1.531 16.132 12.297 1.00 87.81 97 ASP A N 1
ATOM 729 C CA . ASP A 1 97 ? 2.749 15.629 12.918 1.00 87.81 97 ASP A CA 1
ATOM 730 C C . ASP A 1 97 ? 3.159 14.283 12.301 1.00 87.81 97 ASP A C 1
ATOM 732 O O . ASP A 1 97 ? 2.377 13.337 12.210 1.00 87.81 97 ASP A O 1
ATOM 736 N N . LYS A 1 98 ? 4.416 14.209 11.860 1.00 86.62 98 LYS A N 1
ATOM 737 C CA . LYS A 1 98 ? 4.993 13.020 11.228 1.00 86.62 98 LYS A CA 1
ATOM 738 C C . LYS A 1 98 ? 5.162 11.885 12.231 1.00 86.62 98 LYS A C 1
ATOM 740 O O . LYS A 1 98 ? 5.002 10.731 11.843 1.00 86.62 98 LYS A O 1
ATOM 745 N N . ASP A 1 99 ? 5.496 12.196 13.482 1.00 85.31 99 ASP A N 1
ATOM 746 C CA . ASP A 1 99 ? 5.700 11.171 14.505 1.00 85.31 99 ASP A CA 1
ATOM 747 C C . ASP A 1 99 ? 4.375 10.580 14.981 1.00 85.31 99 ASP A C 1
ATOM 749 O O . ASP A 1 99 ? 4.256 9.357 15.080 1.00 85.31 99 ASP A O 1
ATOM 753 N N . GLU A 1 100 ? 3.359 11.419 15.183 1.00 85.75 100 GLU A N 1
ATOM 754 C CA . GLU A 1 100 ? 1.993 10.966 15.437 1.00 85.75 100 GLU A CA 1
ATOM 755 C C . GLU A 1 100 ? 1.437 10.131 14.270 1.00 85.75 100 GLU A C 1
ATOM 757 O O . GLU A 1 100 ? 0.880 9.052 14.486 1.00 85.75 100 GLU A O 1
ATOM 762 N N . LEU A 1 101 ? 1.654 10.569 13.024 1.00 88.75 101 LEU A N 1
ATOM 763 C CA . LEU A 1 101 ? 1.233 9.831 11.831 1.00 88.75 101 LEU A CA 1
ATOM 764 C C . LEU A 1 101 ? 1.901 8.448 11.737 1.00 88.75 101 LEU A C 1
ATOM 766 O O . LEU A 1 101 ? 1.241 7.460 11.419 1.00 88.75 101 LEU A O 1
ATOM 770 N N . ASP A 1 102 ? 3.196 8.361 12.045 1.00 87.25 102 ASP A N 1
ATOM 771 C CA . ASP A 1 102 ? 3.953 7.106 12.086 1.00 87.25 102 ASP A CA 1
ATOM 772 C C . ASP A 1 102 ? 3.374 6.121 13.116 1.00 87.25 102 ASP A C 1
ATOM 774 O O . ASP A 1 102 ? 3.191 4.934 12.830 1.00 87.25 102 ASP A O 1
ATOM 778 N N . VAL A 1 103 ? 3.013 6.626 14.300 1.00 87.31 103 VAL A N 1
ATOM 779 C CA . VAL A 1 103 ? 2.352 5.843 15.354 1.00 87.31 103 VAL A CA 1
ATOM 780 C C . VAL A 1 103 ? 0.967 5.374 14.903 1.00 87.31 103 VAL A C 1
ATOM 782 O O . VAL A 1 103 ? 0.643 4.198 15.068 1.00 87.31 103 VAL A O 1
ATOM 785 N N . MET A 1 104 ? 0.163 6.243 14.286 1.00 89.25 104 MET A N 1
ATOM 786 C CA . MET A 1 104 ? -1.158 5.876 13.762 1.00 89.25 104 MET A CA 1
ATOM 787 C C . MET A 1 104 ? -1.071 4.803 12.666 1.00 89.25 104 MET A C 1
ATOM 789 O O . MET A 1 104 ? -1.853 3.852 12.680 1.00 89.25 104 MET A O 1
ATOM 793 N N . LEU A 1 105 ? -0.097 4.900 11.754 1.00 89.44 105 LEU A N 1
ATOM 794 C CA . LEU A 1 105 ? 0.163 3.875 10.735 1.00 89.44 105 LEU A CA 1
ATOM 795 C C . LEU A 1 105 ? 0.607 2.548 11.363 1.00 89.44 105 LEU A C 1
ATOM 797 O O . LEU A 1 105 ? 0.171 1.479 10.934 1.00 89.44 105 LEU A O 1
ATOM 801 N N . TYR A 1 106 ? 1.440 2.592 12.405 1.00 87.38 106 TYR A N 1
ATOM 802 C CA . TYR A 1 106 ? 1.831 1.395 13.147 1.00 87.38 106 TYR A CA 1
ATOM 803 C C . TYR A 1 106 ? 0.628 0.713 13.816 1.00 87.38 106 TYR A C 1
ATOM 805 O O . TYR A 1 106 ? 0.469 -0.502 13.685 1.00 87.38 106 TYR A O 1
ATOM 813 N N . LEU A 1 107 ? -0.241 1.479 14.482 1.00 86.44 107 LEU A N 1
ATOM 814 C CA . LEU A 1 107 ? -1.472 0.960 15.087 1.00 86.44 107 LEU A CA 1
ATOM 815 C C . LEU A 1 107 ? -2.409 0.370 14.029 1.00 86.44 107 LEU A C 1
ATOM 817 O O . LEU A 1 107 ? -2.945 -0.721 14.218 1.00 86.44 107 LEU A O 1
ATOM 821 N N . LEU A 1 108 ? -2.548 1.044 12.885 1.00 89.44 108 LEU A N 1
ATOM 822 C CA . LEU A 1 108 ? -3.326 0.535 11.761 1.00 89.44 108 LEU A CA 1
ATOM 823 C C . LEU A 1 108 ? -2.784 -0.816 11.276 1.00 89.44 108 LEU A C 1
ATOM 825 O O . LEU A 1 108 ? -3.556 -1.746 11.056 1.00 89.44 108 LEU A O 1
ATOM 829 N N . ARG A 1 109 ? -1.459 -0.963 11.177 1.00 88.75 109 ARG A N 1
ATOM 830 C CA . ARG A 1 109 ? -0.810 -2.219 10.781 1.00 88.75 109 ARG A CA 1
ATOM 831 C C . ARG A 1 109 ? -1.129 -3.384 11.722 1.00 88.75 109 ARG A C 1
ATOM 833 O O . ARG A 1 109 ? -1.216 -4.512 11.253 1.00 88.75 109 ARG A O 1
ATOM 840 N N . LEU A 1 110 ? -1.300 -3.123 13.018 1.00 86.00 110 LEU A 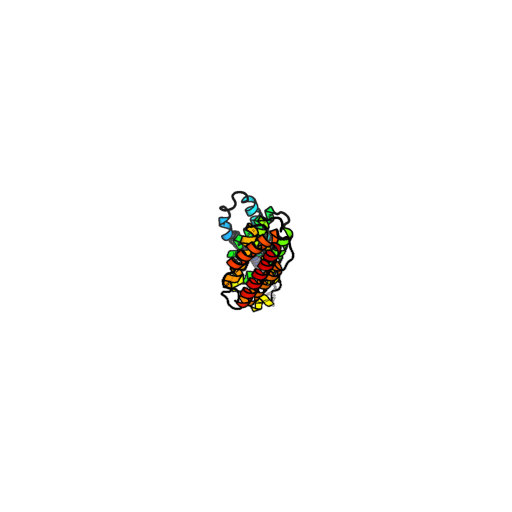N 1
ATOM 841 C CA . LEU A 1 110 ? -1.699 -4.142 13.998 1.00 86.00 110 LEU A CA 1
ATOM 842 C C . LEU A 1 110 ? -3.175 -4.534 13.865 1.00 86.00 110 LEU A C 1
ATOM 844 O O . LEU A 1 110 ? -3.523 -5.681 14.116 1.00 86.00 110 LEU A O 1
ATOM 848 N N . LEU A 1 111 ? -4.033 -3.602 13.446 1.00 86.44 111 LEU A N 1
ATOM 849 C CA . LEU A 1 111 ? -5.466 -3.839 13.266 1.00 86.44 111 LEU A CA 1
ATOM 850 C C . LEU A 1 111 ? -5.805 -4.563 11.961 1.00 86.44 111 LEU A C 1
ATOM 852 O O . LEU A 1 111 ? -6.733 -5.365 11.930 1.00 86.44 111 LEU A O 1
ATOM 856 N N . LEU A 1 112 ? -5.079 -4.283 10.875 1.00 86.88 112 LEU A N 1
ATOM 857 C CA . LEU A 1 112 ? -5.382 -4.813 9.538 1.00 86.88 112 LEU A CA 1
ATOM 858 C C . LEU A 1 112 ? -5.533 -6.350 9.460 1.00 86.88 112 LEU A C 1
ATOM 860 O O . LEU A 1 112 ? -6.438 -6.799 8.753 1.00 86.88 112 LEU A O 1
ATOM 864 N N . PRO A 1 113 ? -4.722 -7.175 10.156 1.00 85.88 113 PRO A N 1
ATOM 865 C CA . PRO A 1 113 ? -4.877 -8.631 10.149 1.00 85.88 113 PRO A CA 1
ATOM 866 C C . PRO A 1 113 ? -6.218 -9.139 10.699 1.00 85.88 113 PRO A C 1
ATOM 868 O O . PRO A 1 113 ? -6.700 -10.170 10.221 1.00 85.88 113 PRO A O 1
ATOM 871 N N . GLU A 1 114 ? -6.808 -8.404 11.646 1.00 83.38 114 GLU A N 1
ATOM 872 C CA . GLU A 1 114 ? -8.028 -8.750 12.394 1.00 83.38 114 GLU A CA 1
ATOM 873 C C . GLU A 1 114 ? -9.314 -8.350 11.660 1.00 83.38 114 GLU A C 1
ATOM 875 O O . GLU A 1 114 ? -10.413 -8.797 11.990 1.00 83.38 114 GLU A O 1
ATOM 880 N N . ILE A 1 115 ? -9.199 -7.495 10.642 1.00 86.00 115 ILE A N 1
ATOM 881 C CA . ILE A 1 115 ? -10.343 -7.016 9.868 1.00 86.00 115 ILE A CA 1
ATOM 882 C C . ILE A 1 115 ? -10.648 -8.015 8.751 1.00 86.00 115 ILE A C 1
ATOM 884 O O . ILE A 1 115 ? -9.765 -8.488 8.030 1.00 86.00 115 ILE A O 1
ATOM 888 N N . SER A 1 116 ? -11.932 -8.328 8.572 1.00 86.06 116 SER A N 1
ATOM 889 C CA . SER A 1 116 ? -12.370 -9.229 7.509 1.00 86.06 116 SER A CA 1
ATOM 890 C C . SER A 1 116 ? -12.150 -8.620 6.117 1.00 86.06 116 SER A C 1
ATOM 892 O O . SER A 1 116 ? -12.318 -7.417 5.894 1.00 86.06 116 SER A O 1
ATOM 894 N N . ALA A 1 117 ? -11.834 -9.471 5.135 1.00 82.81 117 ALA A N 1
ATOM 895 C CA . ALA A 1 117 ? -11.621 -9.045 3.749 1.00 82.81 117 ALA A CA 1
ATOM 896 C C . ALA A 1 117 ? -12.849 -8.332 3.143 1.00 82.81 117 ALA A C 1
ATOM 898 O O . ALA A 1 117 ? -12.694 -7.442 2.311 1.00 82.81 117 ALA A O 1
ATOM 899 N N . SER A 1 118 ? -14.064 -8.671 3.596 1.00 83.25 118 SER A N 1
ATOM 900 C CA . SER A 1 118 ? -15.317 -8.034 3.155 1.00 83.25 118 SER A CA 1
ATOM 901 C C . SER A 1 118 ? -15.386 -6.548 3.536 1.00 83.25 118 SER A C 1
ATOM 903 O O . SER A 1 118 ? -15.717 -5.695 2.706 1.00 83.25 118 SER A O 1
ATOM 905 N N . VAL A 1 119 ? -14.992 -6.213 4.771 1.00 85.12 119 VAL A N 1
ATOM 906 C CA . VAL A 1 119 ? -14.953 -4.822 5.248 1.00 85.12 119 VAL A CA 1
ATOM 907 C C . VAL A 1 119 ? -13.883 -4.034 4.494 1.00 85.12 119 VAL A C 1
ATOM 909 O O . VAL A 1 119 ? -14.168 -2.949 3.985 1.00 85.12 119 VAL A O 1
ATOM 912 N N . LEU A 1 120 ? -12.681 -4.605 4.346 1.00 84.25 120 LEU A N 1
ATOM 913 C CA . LEU A 1 120 ? -11.582 -3.968 3.610 1.00 84.25 120 LEU A CA 1
ATOM 914 C C . LEU A 1 120 ? -11.923 -3.746 2.134 1.00 84.25 120 LEU A C 1
ATOM 916 O O . LEU A 1 120 ? -11.598 -2.697 1.590 1.00 84.25 120 LEU A O 1
ATOM 920 N N . SER A 1 121 ? -12.614 -4.692 1.494 1.00 81.81 121 SER A N 1
ATOM 921 C CA . SER A 1 121 ? -13.054 -4.558 0.102 1.00 81.81 121 SER A CA 1
ATOM 922 C C . SER A 1 121 ? -14.097 -3.447 -0.062 1.00 81.81 121 SER A C 1
ATOM 924 O O . SER A 1 121 ? -13.997 -2.636 -0.981 1.00 81.81 121 SER A O 1
ATOM 926 N N . THR A 1 122 ? -15.050 -3.342 0.870 1.00 84.38 122 THR A N 1
ATOM 927 C CA . THR A 1 122 ? -16.089 -2.296 0.849 1.00 84.38 122 THR A CA 1
ATOM 928 C C . THR A 1 122 ? -15.495 -0.901 1.054 1.00 84.38 122 THR A C 1
ATOM 930 O O . THR A 1 122 ? -15.895 0.054 0.390 1.00 84.38 122 THR A O 1
ATOM 933 N N . LYS A 1 123 ? -14.506 -0.782 1.946 1.00 85.50 123 LYS A N 1
ATOM 934 C CA . LYS A 1 123 ? -13.807 0.473 2.262 1.00 85.50 123 LYS A CA 1
ATOM 935 C C . LYS A 1 123 ? -12.558 0.722 1.420 1.00 85.50 123 LYS A C 1
ATOM 937 O O . LYS A 1 123 ? -11.848 1.695 1.650 1.00 85.50 123 LYS A O 1
ATOM 942 N N . PHE A 1 124 ? -12.304 -0.107 0.412 1.00 84.81 124 PHE A N 1
ATOM 943 C CA . PHE A 1 124 ? -11.068 -0.070 -0.361 1.00 84.81 124 PHE A CA 1
ATOM 944 C C . PHE A 1 124 ? -10.808 1.281 -1.038 1.00 84.81 124 PHE A C 1
ATOM 946 O O . PHE A 1 124 ? -9.664 1.731 -1.090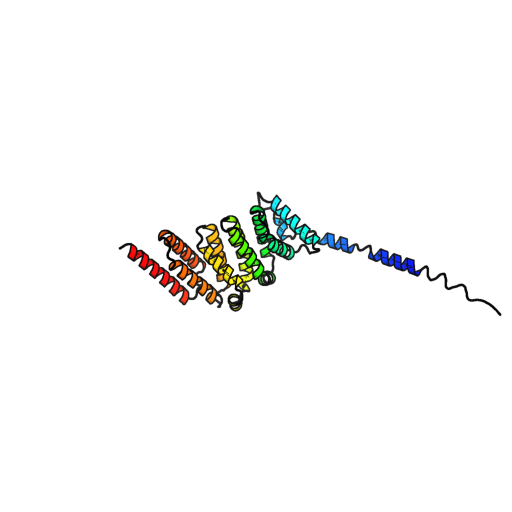 1.00 84.81 124 PHE A O 1
ATOM 953 N N . ASN A 1 125 ? -11.855 1.933 -1.549 1.00 85.88 125 ASN A N 1
ATOM 954 C CA . ASN A 1 125 ? -11.721 3.235 -2.201 1.00 85.88 125 ASN A CA 1
ATOM 955 C C . ASN A 1 125 ? -11.260 4.311 -1.209 1.00 85.88 125 ASN A C 1
ATOM 957 O O . ASN A 1 125 ? -10.283 5.001 -1.498 1.00 85.88 125 ASN A O 1
ATOM 961 N N . ASP A 1 126 ? -11.902 4.381 -0.039 1.00 88.62 126 ASP A N 1
ATOM 962 C CA . ASP A 1 126 ? -11.554 5.306 1.047 1.00 88.62 126 ASP A CA 1
ATOM 963 C C . ASP A 1 126 ? -10.105 5.055 1.509 1.00 88.62 126 ASP A C 1
ATOM 965 O O . ASP A 1 126 ? -9.291 5.973 1.580 1.00 88.62 126 ASP A O 1
ATOM 969 N N . ILE A 1 127 ? -9.744 3.782 1.721 1.00 89.31 127 ILE A N 1
ATOM 970 C CA . ILE A 1 127 ? -8.388 3.357 2.109 1.00 89.31 127 ILE A CA 1
ATOM 971 C C . ILE A 1 127 ? -7.349 3.790 1.068 1.00 89.31 127 ILE A C 1
ATOM 973 O O . ILE A 1 127 ? -6.316 4.372 1.404 1.00 89.31 127 ILE A O 1
ATOM 977 N N . SER A 1 128 ? -7.624 3.515 -0.206 1.00 87.00 128 SER A N 1
ATOM 978 C CA . SER A 1 128 ? -6.714 3.822 -1.311 1.00 87.00 128 SER A CA 1
ATOM 979 C C . SER A 1 128 ? -6.492 5.319 -1.475 1.00 87.00 128 SER A C 1
ATOM 981 O O . SER A 1 128 ? -5.401 5.734 -1.864 1.00 87.00 128 SER A O 1
ATOM 983 N N . GLU A 1 129 ? -7.514 6.129 -1.217 1.00 89.88 129 GLU A N 1
ATOM 984 C CA . GLU A 1 129 ? -7.441 7.586 -1.288 1.00 89.88 129 GLU A CA 1
ATOM 985 C C . GLU A 1 129 ? -6.649 8.174 -0.121 1.00 89.88 129 GLU A C 1
ATOM 987 O O . GLU A 1 129 ? -5.739 8.977 -0.347 1.00 89.88 129 GLU A O 1
ATOM 992 N N . THR A 1 130 ? -6.903 7.705 1.102 1.00 91.00 130 THR A N 1
ATOM 993 C CA . THR A 1 130 ? -6.118 8.086 2.281 1.00 91.00 130 THR A CA 1
ATOM 994 C C . THR A 1 130 ? -4.639 7.756 2.085 1.00 91.00 130 THR A C 1
ATOM 996 O O . THR A 1 130 ? -3.783 8.623 2.262 1.00 91.00 130 THR A O 1
ATOM 999 N N . PHE A 1 131 ? -4.310 6.543 1.635 1.00 90.56 131 PHE A N 1
ATOM 1000 C CA . PHE A 1 131 ? -2.917 6.159 1.409 1.00 90.56 131 PHE A CA 1
ATOM 1001 C C . PHE A 1 131 ? -2.252 6.926 0.264 1.00 90.56 131 PHE A C 1
ATOM 1003 O O . PHE A 1 131 ? -1.107 7.343 0.418 1.00 90.56 131 PHE A O 1
ATOM 1010 N N . GLN A 1 132 ? -2.945 7.176 -0.853 1.00 89.50 132 GLN A N 1
ATOM 1011 C CA . GLN A 1 132 ? -2.404 8.025 -1.925 1.00 89.50 132 GLN A CA 1
ATOM 1012 C C . GLN A 1 132 ? -2.125 9.447 -1.430 1.00 89.50 132 GLN A C 1
ATOM 1014 O O . GLN A 1 132 ? -1.081 10.014 -1.745 1.00 89.50 132 GLN A O 1
ATOM 1019 N N . THR A 1 133 ? -3.014 10.003 -0.607 1.00 90.50 133 THR A N 1
ATOM 1020 C CA . THR A 1 133 ? -2.837 11.335 -0.016 1.00 90.50 133 THR A CA 1
ATOM 1021 C C . THR A 1 133 ? -1.597 11.381 0.874 1.00 90.50 133 THR A C 1
ATOM 1023 O O . THR A 1 133 ? -0.776 12.287 0.736 1.00 90.50 133 THR A O 1
ATOM 1026 N N . ILE A 1 134 ? -1.409 10.377 1.735 1.00 89.81 134 ILE A N 1
ATOM 1027 C CA . ILE A 1 134 ? -0.236 10.277 2.616 1.00 89.81 134 ILE A CA 1
ATOM 1028 C C . ILE A 1 134 ? 1.050 10.105 1.804 1.00 89.81 134 ILE A C 1
ATOM 1030 O O . ILE A 1 134 ? 2.024 10.814 2.056 1.00 89.81 134 ILE A O 1
ATOM 1034 N N . LEU A 1 135 ? 1.057 9.208 0.811 1.00 89.31 135 LEU A N 1
ATOM 1035 C CA . LEU A 1 135 ? 2.219 8.969 -0.049 1.00 89.31 135 LEU A CA 1
ATOM 1036 C C . LEU A 1 135 ? 2.636 10.235 -0.805 1.00 89.31 135 LEU A C 1
ATOM 1038 O O . LEU A 1 135 ? 3.825 10.530 -0.868 1.00 89.31 135 LEU A O 1
ATOM 1042 N N . ASN A 1 136 ? 1.674 11.001 -1.324 1.00 89.00 136 ASN A N 1
ATOM 1043 C CA . ASN A 1 136 ? 1.950 12.244 -2.044 1.00 89.00 136 ASN A CA 1
ATOM 1044 C C . ASN A 1 136 ? 2.429 13.358 -1.100 1.00 89.00 136 ASN A C 1
ATOM 1046 O O . ASN A 1 136 ? 3.401 14.045 -1.402 1.00 89.00 136 ASN A O 1
ATOM 1050 N N . LYS A 1 137 ? 1.785 13.520 0.064 1.00 89.12 137 LYS A N 1
ATOM 1051 C CA . LYS A 1 137 ? 2.122 14.564 1.050 1.00 89.12 137 LYS A CA 1
ATOM 1052 C C . LYS A 1 137 ? 3.476 14.321 1.722 1.00 89.12 137 LYS A C 1
ATOM 1054 O O . LYS A 1 137 ? 4.186 15.268 2.049 1.00 89.12 137 LYS A O 1
ATOM 1059 N N . HIS A 1 138 ? 3.838 13.057 1.932 1.00 88.00 138 HIS A N 1
ATOM 1060 C CA . HIS A 1 138 ? 5.031 12.656 2.678 1.00 88.00 138 HIS A CA 1
ATOM 1061 C C . HIS A 1 138 ? 6.048 11.888 1.827 1.00 88.00 138 HIS A C 1
ATOM 1063 O O . HIS A 1 138 ? 6.870 11.160 2.383 1.00 88.00 138 HIS A O 1
ATOM 1069 N N . TYR A 1 139 ? 6.043 12.083 0.504 1.00 86.94 139 TYR A N 1
ATOM 1070 C CA . TYR A 1 139 ? 6.923 11.372 -0.428 1.00 86.94 139 TYR A CA 1
ATOM 1071 C C . TYR A 1 139 ? 8.407 11.444 -0.040 1.00 86.94 139 TYR A C 1
ATOM 1073 O O . TYR A 1 139 ? 9.107 10.438 -0.120 1.00 86.94 139 TYR A O 1
ATOM 1081 N N . GLU A 1 140 ? 8.884 12.591 0.449 1.00 86.75 140 GLU A N 1
ATOM 1082 C CA . GLU A 1 140 ? 10.277 12.790 0.884 1.00 86.75 140 GLU A CA 1
ATOM 1083 C C . GLU A 1 140 ? 10.636 11.993 2.154 1.00 86.75 140 GLU A C 1
ATOM 1085 O O . GLU A 1 140 ? 11.779 11.576 2.367 1.00 86.75 140 GLU A O 1
ATOM 1090 N N . ALA A 1 141 ? 9.651 11.718 3.013 1.00 88.38 141 ALA A N 1
ATOM 1091 C CA . ALA A 1 141 ? 9.848 11.015 4.273 1.00 88.38 141 ALA A CA 1
ATOM 1092 C C . ALA A 1 141 ? 9.876 9.496 4.050 1.00 88.38 141 ALA A C 1
ATOM 1094 O O . ALA A 1 141 ? 8.887 8.789 4.230 1.00 88.38 141 ALA A O 1
ATOM 1095 N N . SER A 1 142 ? 11.054 8.981 3.698 1.00 85.75 142 SER A N 1
ATOM 1096 C CA . SER A 1 142 ? 11.261 7.571 3.330 1.00 85.75 142 SER A CA 1
ATOM 1097 C C . SER A 1 142 ? 10.688 6.553 4.330 1.00 85.75 142 SER A C 1
ATOM 1099 O O . SER A 1 142 ? 10.169 5.524 3.910 1.00 85.75 142 SER A O 1
ATOM 1101 N N . LEU A 1 143 ? 10.761 6.819 5.641 1.00 87.38 143 LEU A N 1
ATOM 1102 C CA . LEU A 1 143 ? 10.204 5.922 6.665 1.00 87.38 143 LEU A CA 1
ATOM 1103 C C . LEU A 1 143 ? 8.670 5.891 6.649 1.00 87.38 143 LEU A C 1
ATOM 1105 O O . LEU A 1 143 ? 8.094 4.807 6.685 1.00 87.38 143 LEU A O 1
ATOM 1109 N N . LEU A 1 144 ? 8.019 7.053 6.520 1.00 88.31 144 LEU A N 1
ATOM 1110 C CA . LEU A 1 144 ? 6.559 7.151 6.425 1.00 88.31 144 LEU A CA 1
ATOM 1111 C C . LEU A 1 144 ? 6.038 6.481 5.155 1.00 88.31 144 LEU A C 1
ATOM 1113 O O . LEU A 1 144 ? 5.051 5.750 5.208 1.00 88.31 144 LEU A O 1
ATOM 1117 N N . VAL A 1 145 ? 6.733 6.669 4.029 1.00 90.38 145 VAL A N 1
ATOM 1118 C CA . VAL A 1 145 ? 6.415 5.980 2.771 1.00 90.38 145 VAL A CA 1
ATOM 1119 C C . VAL A 1 145 ? 6.500 4.468 2.959 1.00 90.38 145 VAL A C 1
ATOM 1121 O O . VAL A 1 145 ? 5.555 3.763 2.625 1.00 90.38 145 VAL A O 1
ATOM 1124 N N . VAL A 1 146 ? 7.586 3.960 3.553 1.00 89.81 146 VAL A N 1
ATOM 1125 C CA . VAL A 1 146 ? 7.743 2.523 3.829 1.00 89.81 146 VAL A CA 1
ATOM 1126 C C . VAL A 1 146 ? 6.642 2.000 4.757 1.00 89.81 146 VAL A C 1
ATOM 1128 O O . VAL A 1 146 ? 6.069 0.950 4.483 1.00 89.81 146 VAL A O 1
ATOM 1131 N N . ASN A 1 147 ? 6.302 2.715 5.828 1.00 89.50 147 ASN A N 1
ATOM 1132 C CA . ASN A 1 147 ? 5.259 2.273 6.757 1.00 89.50 147 ASN A CA 1
ATOM 1133 C C . ASN A 1 147 ? 3.860 2.309 6.127 1.00 89.50 147 ASN A C 1
ATOM 1135 O O . ASN A 1 147 ? 3.065 1.395 6.352 1.00 89.50 147 ASN A O 1
ATOM 1139 N N . THR A 1 148 ? 3.590 3.295 5.270 1.00 91.88 148 THR A N 1
ATOM 1140 C CA . THR A 1 148 ? 2.358 3.354 4.470 1.00 91.88 148 THR A CA 1
ATOM 1141 C C . THR A 1 148 ? 2.299 2.193 3.477 1.00 91.88 148 THR A C 1
ATOM 1143 O O . THR A 1 148 ? 1.277 1.518 3.391 1.00 91.88 148 THR A O 1
ATOM 1146 N N . LEU A 1 149 ? 3.404 1.895 2.782 1.00 91.62 149 LEU A N 1
ATOM 1147 C CA . LEU A 1 149 ? 3.510 0.749 1.872 1.00 91.62 149 LEU A CA 1
ATOM 1148 C C . LEU A 1 149 ? 3.260 -0.579 2.592 1.00 91.62 149 LEU A C 1
ATOM 1150 O O . LEU A 1 149 ? 2.504 -1.398 2.087 1.00 91.62 149 LEU A O 1
ATOM 1154 N N . LYS A 1 150 ? 3.778 -0.763 3.808 1.00 91.25 150 LYS A N 1
ATOM 1155 C CA . LYS A 1 150 ? 3.491 -1.960 4.619 1.00 91.25 150 LYS A CA 1
ATOM 1156 C C . LYS A 1 150 ? 2.016 -2.096 4.986 1.00 91.25 150 LYS A C 1
ATOM 1158 O O . LYS A 1 150 ? 1.486 -3.202 5.009 1.00 91.25 150 LYS A O 1
ATOM 1163 N N . CYS A 1 151 ? 1.333 -0.985 5.259 1.00 91.06 151 CYS A N 1
ATOM 1164 C CA . CYS A 1 151 ? -0.115 -1.009 5.472 1.00 91.06 151 CYS A CA 1
ATOM 1165 C C . CYS A 1 151 ? -0.856 -1.383 4.180 1.00 91.06 151 CYS A C 1
ATOM 1167 O O . CYS A 1 151 ? -1.767 -2.209 4.216 1.00 91.06 151 CYS A O 1
ATOM 1169 N N . ILE A 1 152 ? -0.436 -0.827 3.036 1.00 90.19 152 ILE A N 1
ATOM 1170 C CA . ILE A 1 152 ? -0.978 -1.187 1.718 1.00 90.19 152 ILE A CA 1
ATOM 1171 C C . ILE A 1 152 ? -0.773 -2.679 1.449 1.00 90.19 152 ILE A C 1
ATOM 1173 O O . ILE A 1 152 ? -1.715 -3.336 1.027 1.00 90.19 152 ILE A O 1
ATOM 1177 N N . GLU A 1 153 ? 0.410 -3.227 1.722 1.00 89.94 153 GLU A N 1
ATOM 1178 C CA . GLU A 1 153 ? 0.719 -4.644 1.519 1.00 89.94 153 GLU A CA 1
ATOM 1179 C C . GLU A 1 153 ? -0.269 -5.553 2.252 1.00 89.94 153 GLU A C 1
ATOM 1181 O O . GLU A 1 153 ? -0.873 -6.420 1.627 1.00 89.94 153 GLU A O 1
ATOM 1186 N N . LEU A 1 154 ? -0.512 -5.307 3.542 1.00 89.69 154 LEU A N 1
ATOM 1187 C CA . LEU A 1 154 ? -1.468 -6.088 4.333 1.00 89.69 154 LEU A CA 1
ATOM 1188 C C . LEU A 1 154 ? -2.903 -5.972 3.804 1.00 89.69 154 LEU A C 1
ATOM 1190 O O . LEU A 1 154 ? -3.623 -6.971 3.744 1.00 89.69 154 LEU A O 1
ATOM 1194 N N . VAL A 1 155 ? -3.323 -4.770 3.391 1.00 88.06 155 VAL A N 1
ATOM 1195 C CA . VAL A 1 155 ? -4.634 -4.580 2.751 1.00 88.06 155 VAL A CA 1
ATOM 1196 C C . VAL A 1 155 ? -4.702 -5.380 1.451 1.00 88.06 155 VAL A C 1
ATOM 1198 O O . VAL A 1 155 ? -5.676 -6.097 1.227 1.00 88.06 155 VAL A O 1
ATOM 1201 N N . MET A 1 156 ? -3.664 -5.316 0.613 1.00 84.25 156 MET A N 1
ATOM 1202 C CA . MET A 1 156 ? -3.616 -6.043 -0.655 1.00 84.25 156 MET A CA 1
ATOM 1203 C C . MET A 1 156 ? -3.606 -7.552 -0.450 1.00 84.25 156 MET A C 1
ATOM 1205 O O . MET A 1 156 ? -4.330 -8.234 -1.157 1.00 84.25 156 MET A O 1
ATOM 1209 N N . GLN A 1 157 ? -2.890 -8.090 0.537 1.00 84.50 157 GLN A N 1
ATOM 1210 C CA . GLN A 1 157 ? -2.911 -9.528 0.843 1.00 84.50 157 GLN A CA 1
ATOM 1211 C C . GLN A 1 157 ? -4.328 -10.037 1.148 1.00 84.50 157 GLN A C 1
ATOM 1213 O O . GLN A 1 157 ? -4.701 -11.138 0.749 1.00 84.50 157 GLN A O 1
ATOM 1218 N N . LYS A 1 158 ? -5.147 -9.228 1.831 1.00 83.38 158 LYS A N 1
ATOM 1219 C CA . LYS A 1 158 ? -6.529 -9.589 2.187 1.00 83.38 158 LYS A CA 1
ATOM 1220 C C . LYS A 1 158 ? -7.519 -9.345 1.049 1.00 83.38 158 LYS A C 1
ATOM 1222 O O . LYS A 1 158 ? -8.487 -10.089 0.916 1.00 83.38 158 LYS A O 1
ATOM 1227 N N . VAL A 1 159 ? -7.306 -8.297 0.253 1.00 79.88 159 VAL A N 1
ATOM 1228 C CA . VAL A 1 159 ? -8.240 -7.873 -0.802 1.00 79.88 159 VAL A CA 1
ATOM 1229 C C . VAL A 1 159 ? -7.933 -8.547 -2.147 1.00 79.88 159 VAL A C 1
ATOM 1231 O O . VAL A 1 159 ? -8.867 -8.823 -2.897 1.00 79.88 159 VAL A O 1
ATOM 1234 N N . ALA A 1 160 ? -6.675 -8.891 -2.442 1.00 75.00 160 ALA A N 1
ATOM 1235 C CA . ALA A 1 160 ? -6.258 -9.519 -3.701 1.00 75.00 160 ALA A CA 1
ATOM 1236 C C . ALA A 1 160 ? -7.042 -10.800 -4.052 1.00 75.00 160 ALA A C 1
ATOM 1238 O O . ALA A 1 160 ? -7.491 -10.888 -5.192 1.00 75.00 160 ALA A O 1
ATOM 1239 N N . PRO A 1 161 ? -7.334 -11.734 -3.118 1.00 71.00 161 PRO A N 1
ATOM 1240 C CA . PRO A 1 161 ? -8.155 -12.913 -3.424 1.00 71.00 161 PRO A CA 1
ATOM 1241 C C . PRO A 1 161 ? -9.597 -12.584 -3.847 1.00 71.00 161 PRO A C 1
ATOM 1243 O O . PRO A 1 161 ? -10.256 -13.386 -4.504 1.00 71.00 161 PRO A O 1
ATOM 1246 N N . VAL A 1 162 ? -10.108 -11.414 -3.453 1.00 69.69 162 VAL A N 1
ATOM 1247 C CA . VAL A 1 162 ? -11.488 -10.969 -3.711 1.00 69.69 162 VAL A CA 1
ATOM 1248 C C . VAL A 1 162 ? -11.574 -10.120 -4.992 1.00 69.69 162 VAL A C 1
ATOM 1250 O O . VAL A 1 162 ? -12.646 -9.976 -5.586 1.00 69.69 162 VAL A O 1
ATOM 1253 N N . ILE A 1 163 ? -10.453 -9.561 -5.463 1.00 67.50 163 ILE A N 1
ATOM 1254 C CA . ILE A 1 163 ? -10.402 -8.761 -6.692 1.00 67.50 163 ILE A CA 1
ATOM 1255 C C . ILE A 1 163 ? -10.497 -9.690 -7.908 1.00 67.50 163 ILE A C 1
ATOM 1257 O O . ILE A 1 163 ? -9.547 -10.349 -8.312 1.00 67.50 163 ILE A O 1
ATOM 1261 N N . THR A 1 164 ? -11.661 -9.691 -8.554 1.00 62.06 164 THR A N 1
ATOM 1262 C CA . THR A 1 164 ? -11.861 -10.385 -9.835 1.00 62.06 164 THR A CA 1
ATOM 1263 C C . THR A 1 164 ? -11.418 -9.524 -11.027 1.00 62.06 164 THR A C 1
ATOM 1265 O O . THR A 1 164 ? -11.299 -8.301 -10.935 1.00 62.06 164 THR A O 1
ATOM 1268 N N . VAL A 1 165 ? -11.285 -10.126 -12.215 1.00 55.31 165 VAL A N 1
ATOM 1269 C CA . VAL A 1 165 ? -10.995 -9.420 -13.490 1.00 55.31 165 VAL A CA 1
ATOM 1270 C C . VAL A 1 165 ? -11.953 -8.266 -13.766 1.00 55.31 165 VAL A C 1
ATOM 1272 O O . VAL A 1 165 ? -11.573 -7.243 -14.338 1.00 55.31 165 VAL A O 1
ATOM 1275 N N . LYS A 1 166 ? -13.218 -8.430 -13.366 1.00 54.06 166 LYS A N 1
ATOM 1276 C CA . LYS A 1 166 ? -14.258 -7.416 -13.550 1.00 54.06 166 LYS A CA 1
ATOM 1277 C C . LYS A 1 166 ? -14.045 -6.221 -12.614 1.00 54.06 166 LYS A C 1
ATOM 1279 O O . LYS A 1 166 ? -14.424 -5.111 -12.984 1.00 54.06 166 LYS A O 1
ATOM 1284 N N . SER A 1 167 ? -13.406 -6.425 -11.460 1.00 61.50 167 SER A N 1
ATOM 1285 C CA . SER A 1 167 ? -13.100 -5.377 -10.483 1.00 61.50 167 SER A CA 1
ATOM 1286 C C . SER A 1 167 ? -12.020 -4.420 -10.993 1.00 61.50 167 SER A C 1
ATOM 1288 O O . SER A 1 167 ? -12.217 -3.216 -10.894 1.00 61.50 167 SER A O 1
ATOM 1290 N N . TRP A 1 168 ? -10.968 -4.905 -11.666 1.00 63.94 168 TRP A N 1
ATOM 1291 C CA . TRP A 1 168 ? -9.920 -4.043 -12.245 1.00 63.94 168 TRP A CA 1
ATOM 1292 C C . TRP A 1 168 ? -10.459 -3.003 -13.234 1.00 63.94 168 TRP A C 1
ATOM 1294 O O . TRP A 1 168 ? -10.025 -1.858 -13.223 1.00 63.94 168 TRP A O 1
ATOM 1304 N N . LYS A 1 169 ? -11.431 -3.376 -14.079 1.00 61.47 169 LYS A N 1
ATOM 1305 C CA . LYS A 1 169 ? -12.049 -2.438 -15.035 1.00 61.47 169 LYS A CA 1
ATOM 1306 C C . LYS A 1 169 ? -13.004 -1.445 -14.372 1.00 61.47 169 LYS A C 1
ATOM 1308 O O . LYS A 1 169 ? -13.223 -0.369 -14.914 1.00 61.47 169 LYS A O 1
ATOM 1313 N N . LYS A 1 170 ? -13.605 -1.820 -13.241 1.00 65.19 170 LYS A N 1
ATOM 1314 C CA . LYS A 1 170 ? -14.604 -1.006 -12.532 1.00 65.19 170 LYS A CA 1
ATOM 1315 C C . LYS A 1 170 ? -13.994 -0.129 -11.435 1.00 65.19 170 LYS A C 1
ATOM 1317 O O . LYS A 1 170 ? -14.605 0.861 -11.052 1.00 65.19 170 LYS A O 1
ATOM 1322 N N . GLN A 1 171 ? -12.806 -0.463 -10.933 1.00 71.75 171 GLN A N 1
ATOM 1323 C CA . GLN A 1 171 ? -12.166 0.217 -9.807 1.00 71.75 171 GLN A CA 1
ATOM 1324 C C . GLN A 1 171 ? -11.026 1.127 -10.283 1.00 71.75 171 GLN A C 1
ATOM 1326 O O . GLN A 1 171 ? -9.852 0.759 -10.265 1.00 71.75 171 GLN A O 1
ATOM 1331 N N . ALA A 1 172 ? -11.368 2.360 -10.664 1.00 77.06 172 ALA A N 1
ATOM 1332 C CA . ALA A 1 172 ? -10.389 3.376 -11.064 1.00 77.06 172 ALA A CA 1
ATOM 1333 C C . ALA A 1 172 ? -9.351 3.682 -9.963 1.00 77.06 172 ALA A C 1
ATOM 1335 O O . ALA A 1 172 ? -8.182 3.924 -10.258 1.00 77.06 172 ALA A O 1
ATOM 1336 N 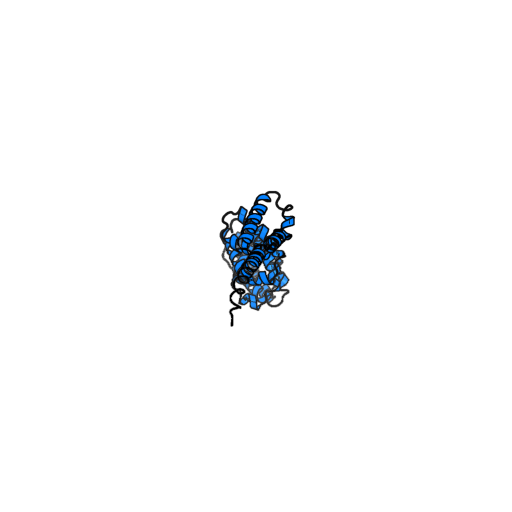N . LYS A 1 173 ? -9.749 3.623 -8.685 1.00 80.88 173 LYS A N 1
ATOM 1337 C CA . LYS A 1 173 ? -8.856 3.879 -7.542 1.00 80.88 173 LYS A CA 1
ATOM 1338 C C . LYS A 1 173 ? -7.813 2.768 -7.352 1.00 80.88 173 LYS A C 1
ATOM 1340 O O . LYS A 1 173 ? -6.663 3.089 -7.071 1.00 80.88 173 LYS A O 1
ATOM 1345 N N . LEU A 1 174 ? -8.178 1.502 -7.595 1.00 81.19 174 LEU A N 1
ATOM 1346 C CA . LEU A 1 174 ? -7.237 0.370 -7.611 1.00 81.19 174 LEU A CA 1
ATOM 1347 C C . LEU A 1 174 ? -6.186 0.559 -8.710 1.00 81.19 174 LEU A C 1
ATOM 1349 O O . LEU A 1 174 ? -4.994 0.418 -8.459 1.00 81.19 174 LEU A O 1
ATOM 1353 N N . LEU A 1 175 ? -6.629 0.937 -9.914 1.00 80.56 175 LEU A N 1
ATOM 1354 C CA . LEU A 1 175 ? -5.736 1.243 -11.033 1.00 80.56 175 LEU A CA 1
ATOM 1355 C C . LEU A 1 175 ? -4.786 2.397 -10.692 1.00 80.56 175 LEU A C 1
ATOM 1357 O O . LEU A 1 175 ? -3.590 2.271 -10.930 1.00 80.56 175 LEU A O 1
ATOM 1361 N N . SER A 1 176 ? -5.292 3.498 -10.130 1.00 84.56 176 SER A N 1
ATOM 1362 C CA . SER A 1 176 ? -4.471 4.651 -9.726 1.00 84.56 176 SER A CA 1
ATOM 1363 C C . SER A 1 176 ? -3.396 4.252 -8.717 1.00 84.56 176 SER A C 1
ATOM 1365 O O . SER A 1 176 ? -2.212 4.521 -8.921 1.00 84.56 176 SER A O 1
ATOM 1367 N N . LEU A 1 177 ? -3.794 3.520 -7.672 1.00 85.56 177 LEU A N 1
ATOM 1368 C CA . LEU A 1 177 ? -2.873 3.020 -6.659 1.00 85.56 177 LEU A CA 1
ATOM 1369 C C . LEU A 1 177 ? -1.820 2.086 -7.271 1.00 85.56 177 LEU A C 1
ATOM 1371 O O . LEU A 1 177 ? -0.639 2.216 -6.964 1.00 85.56 177 LEU A O 1
ATOM 1375 N N . PHE A 1 178 ? -2.220 1.202 -8.187 1.00 84.94 178 PHE A N 1
ATOM 1376 C CA . PHE A 1 178 ? -1.301 0.296 -8.873 1.00 84.94 178 PHE A CA 1
ATOM 1377 C C . PHE A 1 178 ? -0.267 1.040 -9.730 1.00 84.94 178 PHE A C 1
ATOM 1379 O O . PHE A 1 178 ? 0.917 0.721 -9.668 1.00 84.94 178 PHE A O 1
ATOM 1386 N N . HIS A 1 179 ? -0.666 2.079 -10.472 1.00 85.25 179 HIS A N 1
ATOM 1387 C CA . HIS A 1 179 ? 0.292 2.920 -11.203 1.00 85.25 179 HIS A CA 1
ATOM 1388 C C . HIS A 1 179 ? 1.267 3.629 -10.252 1.00 85.25 179 HIS A C 1
ATOM 1390 O O . HIS A 1 179 ? 2.464 3.681 -10.538 1.00 85.25 179 HIS A O 1
ATOM 1396 N N . GLY A 1 180 ? 0.783 4.114 -9.103 1.00 86.75 180 GLY A N 1
ATOM 1397 C CA . GLY A 1 180 ? 1.632 4.685 -8.054 1.00 86.75 180 GLY A CA 1
ATOM 1398 C C . GLY A 1 180 ? 2.649 3.679 -7.502 1.00 86.75 180 GLY A C 1
ATOM 1399 O O . GLY A 1 180 ? 3.828 3.999 -7.368 1.00 86.75 180 GLY A O 1
ATOM 1400 N N . LEU A 1 181 ? 2.232 2.434 -7.261 1.00 87.62 181 LEU A N 1
ATOM 1401 C CA . LEU A 1 181 ? 3.120 1.355 -6.811 1.00 87.62 181 LEU A CA 1
ATOM 1402 C C . LEU A 1 181 ? 4.181 0.994 -7.860 1.00 87.62 181 LEU A C 1
ATOM 1404 O O . LEU A 1 181 ? 5.341 0.764 -7.510 1.00 87.62 181 LEU A O 1
ATOM 1408 N N . LEU A 1 182 ? 3.824 0.991 -9.147 1.00 85.56 182 LEU A N 1
ATOM 1409 C CA . LEU A 1 182 ? 4.790 0.778 -10.230 1.00 85.56 182 LEU A CA 1
ATOM 1410 C C . LEU A 1 182 ? 5.820 1.908 -10.305 1.00 85.56 182 LEU A C 1
ATOM 1412 O O . LEU A 1 182 ? 7.009 1.634 -10.465 1.00 85.56 182 LEU A O 1
ATOM 1416 N N . ALA A 1 183 ? 5.398 3.159 -10.109 1.00 86.94 183 ALA A N 1
ATOM 1417 C CA . ALA A 1 183 ? 6.319 4.288 -10.012 1.00 86.94 183 ALA A CA 1
ATOM 1418 C C . ALA A 1 183 ? 7.273 4.148 -8.809 1.00 86.94 183 ALA A C 1
ATOM 1420 O O . ALA A 1 183 ? 8.481 4.331 -8.952 1.00 86.94 183 ALA A O 1
ATOM 1421 N N . LEU A 1 184 ? 6.771 3.727 -7.643 1.00 87.19 184 LEU A N 1
ATOM 1422 C CA . LEU A 1 184 ? 7.602 3.486 -6.454 1.00 87.19 184 LEU A CA 1
ATOM 1423 C C . LEU A 1 184 ? 8.526 2.263 -6.597 1.00 87.19 184 LEU A C 1
ATOM 1425 O O . LEU A 1 184 ? 9.567 2.192 -5.945 1.00 87.19 184 LEU A O 1
ATOM 1429 N N . SER A 1 185 ? 8.206 1.325 -7.490 1.00 85.38 185 SER A N 1
ATOM 1430 C CA . SER A 1 185 ? 9.031 0.140 -7.769 1.00 85.38 185 SER A CA 1
ATOM 1431 C C . SER A 1 185 ? 10.344 0.460 -8.496 1.00 85.38 185 SER A C 1
ATOM 1433 O O . SER A 1 185 ? 11.238 -0.389 -8.535 1.00 85.38 185 SER A O 1
ATOM 1435 N N . ILE A 1 186 ? 10.478 1.673 -9.044 1.00 84.44 186 ILE A N 1
ATOM 1436 C CA . ILE A 1 186 ? 11.694 2.189 -9.695 1.00 84.44 186 ILE A CA 1
ATOM 1437 C C . ILE A 1 186 ? 12.331 3.370 -8.938 1.00 84.44 186 ILE A C 1
ATOM 1439 O O . ILE A 1 186 ? 13.280 3.972 -9.435 1.00 84.44 186 ILE A O 1
ATOM 1443 N N . ASP A 1 187 ? 11.848 3.687 -7.733 1.00 85.94 187 ASP A N 1
ATOM 1444 C CA . ASP A 1 187 ? 12.347 4.784 -6.890 1.00 85.94 187 ASP A CA 1
ATOM 1445 C C . ASP A 1 187 ? 13.859 4.633 -6.573 1.00 85.94 187 ASP A C 1
ATOM 1447 O O . ASP A 1 187 ? 14.355 3.527 -6.357 1.00 85.94 187 ASP A O 1
ATOM 1451 N N . PRO A 1 188 ? 14.666 5.701 -6.498 1.00 82.44 188 PRO A N 1
ATOM 1452 C CA . PRO A 1 188 ? 16.086 5.573 -6.143 1.00 82.44 188 PRO A CA 1
ATOM 1453 C C . PRO A 1 188 ? 16.325 4.917 -4.764 1.00 82.44 188 PRO A C 1
ATOM 1455 O O . PRO A 1 188 ? 17.351 4.261 -4.546 1.00 82.44 188 PRO A O 1
ATOM 1458 N N . ARG A 1 189 ? 15.372 5.016 -3.832 1.00 86.50 189 ARG A N 1
ATOM 1459 C CA . ARG A 1 189 ? 15.481 4.513 -2.459 1.00 86.50 189 ARG A CA 1
ATOM 1460 C C . ARG A 1 189 ? 15.206 3.014 -2.392 1.00 86.50 189 ARG A C 1
ATOM 1462 O O . ARG A 1 189 ? 14.086 2.545 -2.570 1.00 86.50 189 ARG A O 1
ATOM 1469 N N . ALA A 1 190 ? 16.234 2.247 -2.028 1.00 85.12 190 ALA A N 1
ATOM 1470 C CA . ALA A 1 190 ? 16.174 0.784 -2.023 1.00 85.12 190 ALA A CA 1
ATOM 1471 C C . ALA A 1 190 ? 15.085 0.198 -1.108 1.00 85.12 190 ALA A C 1
ATOM 1473 O O . ALA A 1 190 ? 14.466 -0.796 -1.476 1.00 85.12 190 ALA A O 1
ATOM 1474 N N . LYS A 1 191 ? 14.835 0.802 0.064 1.00 87.38 191 LYS A N 1
ATOM 1475 C CA . LYS A 1 191 ? 13.786 0.334 0.985 1.00 87.38 191 LYS A CA 1
ATOM 1476 C C . LYS A 1 191 ? 12.392 0.530 0.384 1.00 87.38 191 LYS A C 1
ATOM 1478 O O . LYS A 1 191 ? 11.626 -0.417 0.352 1.00 87.38 191 LYS A O 1
ATOM 1483 N N . VAL A 1 192 ? 12.110 1.715 -0.163 1.00 88.81 192 VAL A N 1
ATOM 1484 C CA . VAL A 1 192 ? 10.826 2.028 -0.815 1.00 88.81 192 VAL A CA 1
ATOM 1485 C C . VAL A 1 192 ? 10.576 1.088 -1.994 1.00 88.81 192 VAL A C 1
ATOM 1487 O O . VAL A 1 192 ? 9.511 0.481 -2.068 1.00 88.81 192 VAL A O 1
ATOM 1490 N N . ARG A 1 193 ? 11.584 0.881 -2.855 1.00 89.62 193 ARG A N 1
ATOM 1491 C CA . ARG A 1 193 ? 11.457 -0.055 -3.981 1.00 89.62 193 ARG A CA 1
ATOM 1492 C C . ARG A 1 193 ? 11.145 -1.475 -3.554 1.00 89.62 193 ARG A C 1
ATOM 1494 O O . ARG A 1 193 ? 10.276 -2.086 -4.156 1.00 89.62 193 ARG A O 1
ATOM 1501 N N . LYS A 1 194 ? 11.874 -2.021 -2.575 1.00 87.50 194 LYS A N 1
ATOM 1502 C CA . LYS A 1 194 ? 11.693 -3.417 -2.147 1.00 87.50 194 LYS A CA 1
ATOM 1503 C C . LYS A 1 194 ? 10.270 -3.666 -1.659 1.00 87.50 194 LYS A C 1
ATOM 1505 O O . LYS A 1 194 ? 9.668 -4.659 -2.043 1.00 87.50 194 LYS A O 1
ATOM 1510 N N . GLU A 1 195 ? 9.735 -2.744 -0.868 1.00 89.44 195 GLU A N 1
ATOM 1511 C CA . GLU A 1 195 ? 8.371 -2.840 -0.339 1.00 89.44 195 GLU A CA 1
ATOM 1512 C C . GLU A 1 195 ? 7.340 -2.690 -1.472 1.00 89.44 195 GLU A C 1
ATOM 1514 O O . GLU A 1 195 ? 6.426 -3.499 -1.584 1.00 89.44 195 GLU A O 1
ATOM 1519 N N . ALA A 1 196 ? 7.527 -1.734 -2.392 1.00 88.25 196 ALA A N 1
ATOM 1520 C CA . ALA A 1 196 ? 6.654 -1.584 -3.561 1.00 88.25 196 ALA A CA 1
ATOM 1521 C C . ALA A 1 196 ? 6.660 -2.831 -4.467 1.00 88.25 196 ALA A C 1
ATOM 1523 O O . ALA A 1 196 ? 5.602 -3.308 -4.874 1.00 88.25 196 ALA A O 1
ATOM 1524 N N . GLN A 1 197 ? 7.839 -3.401 -4.730 1.00 86.69 197 GLN A N 1
ATOM 1525 C CA . GLN A 1 197 ? 8.000 -4.635 -5.502 1.00 86.69 197 GLN A CA 1
ATOM 1526 C C . GLN A 1 197 ? 7.367 -5.840 -4.792 1.00 86.69 197 GLN A C 1
ATOM 1528 O O . GLN A 1 197 ? 6.762 -6.671 -5.466 1.00 86.69 197 GLN A O 1
ATOM 1533 N N . SER A 1 198 ? 7.450 -5.914 -3.456 1.00 86.56 198 SER A N 1
ATOM 1534 C CA . SER A 1 198 ? 6.771 -6.942 -2.652 1.00 86.56 198 SER A CA 1
ATOM 1535 C C . SER A 1 198 ? 5.255 -6.866 -2.815 1.00 86.56 198 SER A C 1
ATOM 1537 O O . SER A 1 198 ? 4.619 -7.868 -3.125 1.00 86.56 198 SER A O 1
ATOM 1539 N N . ILE A 1 199 ? 4.672 -5.666 -2.722 1.00 86.50 199 ILE A N 1
ATOM 1540 C CA . ILE A 1 199 ? 3.226 -5.465 -2.907 1.00 86.50 199 ILE A CA 1
ATOM 1541 C C . ILE A 1 199 ? 2.795 -5.902 -4.305 1.00 86.50 199 ILE A C 1
ATOM 1543 O O . ILE A 1 199 ? 1.810 -6.623 -4.455 1.00 86.50 199 ILE A O 1
ATOM 1547 N N . VAL A 1 200 ? 3.543 -5.489 -5.333 1.00 83.38 200 VAL A N 1
ATOM 1548 C CA . VAL A 1 200 ? 3.267 -5.900 -6.711 1.00 83.38 200 VAL A CA 1
ATOM 1549 C C . VAL A 1 200 ? 3.344 -7.426 -6.823 1.00 83.38 200 VAL A C 1
ATOM 1551 O O . VAL A 1 200 ? 2.414 -8.033 -7.346 1.00 83.38 200 VAL A O 1
ATOM 1554 N N . HIS A 1 201 ? 4.378 -8.063 -6.266 1.00 80.88 201 HIS A N 1
ATOM 1555 C CA . HIS A 1 201 ? 4.495 -9.522 -6.234 1.00 80.88 201 HIS A CA 1
ATOM 1556 C C . HIS A 1 201 ? 3.302 -10.193 -5.542 1.00 80.88 201 HIS A C 1
ATOM 1558 O O . HIS A 1 201 ? 2.721 -11.103 -6.120 1.00 80.88 201 HIS A O 1
ATOM 1564 N N . VAL A 1 202 ? 2.890 -9.729 -4.359 1.00 79.94 202 VAL A N 1
ATOM 1565 C CA . VAL A 1 202 ? 1.721 -10.243 -3.623 1.00 79.94 202 VAL A CA 1
ATOM 1566 C C . VAL A 1 202 ? 0.460 -10.178 -4.480 1.00 79.94 202 VAL A C 1
ATOM 1568 O O . VAL A 1 202 ? -0.275 -11.162 -4.573 1.00 79.94 202 VAL A O 1
ATOM 1571 N N . MET A 1 203 ? 0.220 -9.038 -5.134 1.00 77.12 203 MET A N 1
ATOM 1572 C CA . MET A 1 203 ? -0.930 -8.875 -6.024 1.00 77.12 203 MET A CA 1
ATOM 1573 C C . MET A 1 203 ? -0.899 -9.901 -7.163 1.00 77.12 203 MET A C 1
ATOM 1575 O O . MET A 1 203 ? -1.931 -10.481 -7.473 1.00 77.12 203 MET A O 1
ATOM 1579 N N . TYR A 1 204 ? 0.272 -10.188 -7.737 1.00 71.94 204 TYR A N 1
ATOM 1580 C CA . TYR A 1 204 ? 0.423 -11.190 -8.800 1.00 71.94 204 TYR A CA 1
ATOM 1581 C C . TYR A 1 204 ? 0.396 -12.644 -8.310 1.00 71.94 204 TYR A C 1
ATOM 1583 O O . TYR A 1 204 ? -0.099 -13.521 -9.020 1.00 71.94 204 TYR A O 1
ATOM 1591 N N . ALA A 1 205 ? 0.933 -12.931 -7.125 1.00 69.44 205 ALA A N 1
ATOM 1592 C CA . ALA A 1 205 ? 1.036 -14.280 -6.575 1.00 69.44 205 ALA A CA 1
ATOM 1593 C C . ALA A 1 205 ? -0.348 -14.864 -6.260 1.00 69.44 205 ALA A C 1
ATOM 1595 O O . ALA A 1 205 ? -0.618 -16.023 -6.571 1.00 69.44 205 ALA A O 1
ATOM 1596 N N . HIS A 1 206 ? -1.254 -14.045 -5.719 1.00 61.53 206 HIS A N 1
ATOM 1597 C CA . HIS A 1 206 ? -2.637 -14.449 -5.459 1.00 61.53 206 HIS A CA 1
ATOM 1598 C C . HIS A 1 206 ? -3.493 -14.576 -6.730 1.00 61.53 206 HIS A C 1
ATOM 1600 O O . HIS A 1 206 ? -4.554 -15.194 -6.687 1.00 61.53 206 HIS A O 1
ATOM 1606 N N . GLU A 1 207 ? -3.037 -14.039 -7.866 1.00 57.47 207 GLU A N 1
ATOM 1607 C CA . GLU A 1 207 ? -3.761 -14.097 -9.140 1.00 57.47 207 GLU A CA 1
ATOM 1608 C C . GLU A 1 207 ? -3.537 -15.404 -9.921 1.00 57.47 207 GLU A C 1
ATOM 1610 O O . GLU A 1 207 ? -4.283 -15.658 -10.866 1.00 57.47 207 GLU A O 1
ATOM 1615 N N . GLY A 1 208 ? -2.562 -16.250 -9.550 1.00 51.28 208 GLY A N 1
ATOM 1616 C CA . GLY A 1 208 ? -2.414 -17.627 -10.060 1.00 51.28 208 GLY A CA 1
ATOM 1617 C C . GLY A 1 208 ? -2.538 -17.804 -11.584 1.00 51.28 208 GLY A C 1
ATOM 1618 O O . GLY A 1 208 ? -3.049 -18.823 -12.041 1.00 51.28 208 GLY A O 1
ATOM 1619 N N . GLY A 1 209 ? -2.168 -16.799 -12.386 1.00 50.38 209 GLY A N 1
ATOM 1620 C CA . GLY A 1 209 ? -2.336 -16.823 -13.845 1.00 50.38 209 GLY A CA 1
ATOM 1621 C C . GLY A 1 209 ? -3.790 -16.798 -14.356 1.00 50.38 209 GLY A C 1
ATOM 1622 O O . GLY A 1 209 ? -4.014 -16.919 -15.560 1.00 50.38 209 GLY A O 1
ATOM 1623 N N . SER A 1 210 ? -4.798 -16.608 -13.500 1.00 47.91 210 SER A N 1
ATOM 1624 C CA . SER A 1 210 ? -6.209 -16.633 -13.897 1.00 47.91 210 SER A CA 1
ATOM 1625 C C . SER A 1 210 ? -6.734 -15.234 -14.218 1.00 47.91 210 SER A C 1
ATOM 1627 O O . SER A 1 210 ? -7.303 -14.545 -13.382 1.00 47.91 210 SER A O 1
ATOM 1629 N N . SER A 1 211 ? -6.616 -14.834 -15.487 1.00 46.94 211 SER A N 1
ATOM 1630 C CA . SER A 1 211 ? -7.361 -13.754 -16.174 1.00 46.94 211 SER A CA 1
ATOM 1631 C C . SER A 1 211 ? -7.257 -12.297 -15.657 1.00 46.94 211 SER A C 1
ATOM 1633 O O . SER A 1 211 ? -7.404 -11.373 -16.462 1.00 46.94 211 SER A O 1
ATOM 1635 N N . THR A 1 212 ? -6.925 -12.039 -14.388 1.00 49.00 212 THR A N 1
ATOM 1636 C CA . THR A 1 212 ? -6.549 -10.715 -13.848 1.00 49.00 212 THR A CA 1
ATOM 1637 C C . THR A 1 212 ? -5.126 -10.346 -14.253 1.00 49.00 212 THR A C 1
ATOM 1639 O O . THR A 1 212 ? -4.916 -9.227 -14.733 1.00 49.00 212 THR A O 1
ATOM 1642 N N . GLY A 1 213 ? -4.223 -11.337 -14.244 1.00 54.34 213 GLY A N 1
ATOM 1643 C CA . GLY A 1 213 ? -2.842 -11.259 -14.742 1.00 54.34 213 GLY A CA 1
ATOM 1644 C C . GLY A 1 213 ? -2.713 -10.706 -16.166 1.00 54.34 213 GLY A C 1
ATOM 1645 O O . GLY A 1 213 ? -1.709 -10.097 -16.525 1.00 54.34 213 GLY A O 1
ATOM 1646 N N . VAL A 1 214 ? -3.757 -10.843 -16.994 1.00 60.47 214 VAL A N 1
ATOM 1647 C CA . VAL A 1 214 ? -3.777 -10.281 -18.353 1.00 60.47 214 VAL A CA 1
ATOM 1648 C C . VAL A 1 214 ? -3.881 -8.755 -18.335 1.00 60.47 214 VAL A C 1
ATOM 1650 O O . VAL A 1 214 ? -3.266 -8.094 -19.168 1.00 60.47 214 VAL A O 1
ATOM 1653 N N . ASN A 1 215 ? -4.658 -8.169 -17.422 1.00 67.62 215 ASN A N 1
ATOM 1654 C CA . ASN A 1 215 ? -4.831 -6.715 -17.360 1.00 67.62 215 ASN A CA 1
ATOM 1655 C C . ASN A 1 215 ? -3.719 -6.056 -16.543 1.00 67.62 215 ASN A C 1
ATOM 1657 O O . ASN A 1 215 ? -3.136 -5.082 -17.018 1.00 67.62 215 ASN A O 1
ATOM 1661 N N . SER A 1 216 ? -3.392 -6.607 -15.370 1.00 67.81 216 SER A N 1
ATOM 1662 C CA . SER A 1 216 ? -2.251 -6.162 -14.563 1.00 67.81 216 SER A CA 1
ATOM 1663 C C . SER A 1 216 ? -0.955 -6.291 -15.371 1.00 67.81 216 SER A C 1
ATOM 1665 O O . SER A 1 216 ? -0.227 -5.307 -15.522 1.00 67.81 216 SER A O 1
ATOM 1667 N N . GLY A 1 217 ? -0.747 -7.431 -16.040 1.00 71.25 217 GLY A N 1
ATOM 1668 C CA . GLY A 1 217 ? 0.389 -7.664 -16.933 1.00 71.25 217 GLY A CA 1
ATOM 1669 C C . GLY A 1 217 ? 0.450 -6.674 -18.097 1.00 71.25 217 GLY A C 1
ATOM 1670 O O . GLY A 1 217 ? 1.523 -6.166 -18.407 1.00 71.25 217 GLY A O 1
ATOM 1671 N N . LYS A 1 218 ? -0.687 -6.312 -18.716 1.00 74.50 218 LYS A N 1
ATOM 1672 C CA . LYS A 1 218 ? -0.716 -5.273 -19.769 1.00 74.50 218 LYS A CA 1
ATOM 1673 C C . LYS A 1 218 ? -0.294 -3.909 -19.236 1.00 74.50 218 LYS A C 1
ATOM 1675 O O . LYS A 1 218 ? 0.401 -3.181 -19.941 1.00 74.50 218 LYS A O 1
ATOM 1680 N N . ILE A 1 219 ? -0.723 -3.550 -18.026 1.00 77.12 219 ILE A N 1
ATOM 1681 C CA . ILE A 1 219 ? -0.350 -2.282 -17.387 1.00 77.12 219 ILE A CA 1
ATOM 1682 C C . ILE A 1 219 ? 1.147 -2.281 -17.075 1.00 77.12 219 ILE A C 1
ATOM 1684 O O . ILE A 1 219 ? 1.832 -1.328 -17.436 1.00 77.12 219 ILE A O 1
ATOM 1688 N N . VAL A 1 220 ? 1.669 -3.365 -16.495 1.00 78.56 220 VAL A N 1
ATOM 1689 C CA . VAL A 1 220 ? 3.104 -3.509 -16.217 1.00 78.56 220 VAL A CA 1
ATOM 1690 C C . VAL A 1 220 ? 3.923 -3.474 -17.498 1.00 78.56 220 VAL A C 1
ATOM 1692 O O . VAL A 1 220 ? 4.885 -2.720 -17.564 1.00 78.56 220 VAL A O 1
ATOM 1695 N N . GLY A 1 221 ? 3.522 -4.200 -18.542 1.00 75.38 221 GLY A N 1
ATOM 1696 C CA . GLY A 1 221 ? 4.202 -4.181 -19.836 1.00 75.38 221 GLY A CA 1
ATOM 1697 C C . GLY A 1 221 ? 4.226 -2.786 -20.462 1.00 75.38 221 GLY A C 1
ATOM 1698 O O . GLY A 1 221 ? 5.282 -2.318 -20.881 1.00 75.38 221 GLY A O 1
ATOM 1699 N N . LYS A 1 222 ? 3.094 -2.067 -20.459 1.00 81.12 222 LYS A N 1
ATOM 1700 C CA . LYS A 1 222 ? 3.035 -0.671 -20.932 1.00 81.12 222 LYS A CA 1
ATOM 1701 C C . LYS A 1 222 ? 3.922 0.256 -20.106 1.00 81.12 222 LYS A C 1
ATOM 1703 O O . LYS A 1 222 ? 4.626 1.083 -20.679 1.00 81.12 222 LYS A O 1
ATOM 1708 N N . PHE A 1 223 ? 3.896 0.119 -18.782 1.00 81.75 223 PHE A N 1
ATOM 1709 C CA . PHE A 1 223 ? 4.753 0.890 -17.887 1.00 81.75 223 PHE A CA 1
ATOM 1710 C C . PHE A 1 223 ? 6.230 0.617 -18.184 1.00 81.75 223 PHE A C 1
ATOM 1712 O O . PHE A 1 223 ? 7.002 1.552 -18.357 1.00 81.75 223 PHE A O 1
ATOM 1719 N N . PHE A 1 224 ? 6.604 -0.649 -18.347 1.00 78.75 224 PHE A N 1
ATOM 1720 C CA . PHE A 1 224 ? 7.961 -1.078 -18.658 1.00 78.75 224 PHE A CA 1
ATOM 1721 C C . PHE A 1 224 ? 8.465 -0.490 -19.981 1.00 78.75 224 PHE A C 1
ATOM 1723 O O . PHE A 1 224 ? 9.523 0.134 -20.020 1.00 78.75 224 PHE A O 1
ATOM 1730 N N . VAL A 1 225 ? 7.675 -0.610 -21.053 1.00 78.81 225 VAL A N 1
ATOM 1731 C CA . VAL A 1 225 ? 8.002 -0.040 -22.369 1.00 78.81 225 VAL A CA 1
ATOM 1732 C C . VAL A 1 225 ? 8.089 1.487 -22.304 1.00 78.81 225 VAL A C 1
ATOM 1734 O O . VAL A 1 225 ? 9.010 2.069 -22.874 1.00 78.81 225 VAL A O 1
ATOM 1737 N N . SER A 1 226 ? 7.182 2.144 -21.575 1.00 82.19 226 SER A N 1
ATOM 1738 C CA . SER A 1 226 ? 7.204 3.599 -21.381 1.00 82.19 226 SER A CA 1
ATOM 1739 C C . SER A 1 226 ? 8.474 4.057 -20.656 1.00 82.19 226 SER A C 1
ATOM 1741 O O . SER A 1 226 ? 9.167 4.957 -21.130 1.00 82.19 226 SER A O 1
ATOM 1743 N N . GLN A 1 227 ? 8.851 3.385 -19.563 1.00 79.81 227 GLN A N 1
ATOM 1744 C CA . GLN A 1 227 ? 10.060 3.718 -18.805 1.00 79.81 227 GLN A CA 1
ATOM 1745 C C . GLN A 1 227 ? 11.345 3.472 -19.607 1.00 79.81 227 GLN A C 1
ATOM 1747 O O . GLN A 1 227 ? 12.288 4.250 -19.496 1.00 79.81 227 GLN A O 1
ATOM 1752 N N . LEU A 1 228 ? 11.377 2.438 -20.454 1.00 71.19 228 LEU A N 1
ATOM 1753 C CA . LEU A 1 228 ? 12.516 2.161 -21.338 1.00 71.19 228 LEU A CA 1
ATOM 1754 C C . LEU A 1 228 ? 12.606 3.115 -22.533 1.00 71.19 228 LEU A C 1
ATOM 1756 O O . LEU A 1 228 ? 13.702 3.375 -23.021 1.00 71.19 228 LEU A O 1
ATOM 1760 N N . THR A 1 229 ? 11.475 3.628 -23.015 1.00 72.00 229 THR A N 1
ATOM 1761 C CA . THR A 1 229 ? 11.432 4.564 -24.151 1.00 72.00 229 THR A CA 1
ATOM 1762 C C . THR A 1 229 ? 11.652 6.012 -23.702 1.00 72.00 229 THR A C 1
ATOM 1764 O O . THR A 1 229 ? 12.063 6.853 -24.503 1.00 72.00 229 THR A O 1
ATOM 1767 N N . SER A 1 230 ? 11.426 6.311 -22.419 1.00 73.38 230 SER A N 1
ATOM 1768 C CA . SER A 1 230 ? 11.628 7.639 -21.846 1.00 73.38 230 SER A CA 1
ATOM 1769 C C . SER A 1 230 ? 13.068 8.133 -22.045 1.00 73.38 230 SER A C 1
ATOM 1771 O O . SER A 1 230 ? 14.056 7.458 -21.727 1.00 73.38 230 SER A O 1
ATOM 1773 N N . GLN A 1 231 ? 13.202 9.338 -22.600 1.00 53.41 231 GLN A N 1
ATOM 1774 C CA . GLN A 1 231 ? 14.491 9.974 -22.843 1.00 53.41 231 GLN A CA 1
ATOM 1775 C C . GLN A 1 231 ? 15.011 10.622 -21.554 1.00 53.41 231 GLN A C 1
ATOM 1777 O O . GLN A 1 231 ? 14.676 11.753 -21.229 1.00 53.41 231 GLN A O 1
ATOM 1782 N N . GLY A 1 232 ? 15.826 9.878 -20.805 1.00 60.75 232 GLY A N 1
ATOM 1783 C CA . GLY A 1 232 ? 16.575 10.377 -19.648 1.00 60.75 232 GLY A CA 1
ATOM 1784 C C . GLY A 1 232 ? 18.101 10.258 -19.803 1.00 60.75 232 GLY A C 1
ATOM 1785 O O . GLY A 1 232 ? 18.578 9.616 -20.746 1.00 60.75 232 GLY A O 1
ATOM 1786 N N . PRO A 1 233 ? 18.880 10.834 -18.868 1.00 60.91 233 PRO A N 1
ATOM 1787 C CA . PRO A 1 233 ? 20.339 10.722 -18.858 1.00 60.91 233 PRO A CA 1
ATOM 1788 C C . PRO A 1 233 ? 20.791 9.252 -18.789 1.00 60.91 233 PRO A C 1
ATOM 1790 O O . PRO A 1 233 ? 20.216 8.441 -18.058 1.00 60.91 233 PRO A O 1
ATOM 1793 N N . ALA A 1 234 ? 21.834 8.903 -19.552 1.00 61.75 234 ALA A N 1
ATOM 1794 C CA . ALA A 1 234 ? 22.267 7.518 -19.787 1.00 61.75 234 ALA A CA 1
ATOM 1795 C C . ALA A 1 234 ? 22.583 6.725 -18.501 1.00 61.75 234 ALA A C 1
ATOM 1797 O O . ALA A 1 234 ? 22.358 5.517 -18.431 1.00 61.75 234 ALA A O 1
ATOM 1798 N N . GLU A 1 235 ? 23.062 7.397 -17.454 1.00 60.50 235 GLU A N 1
ATOM 1799 C CA . GLU A 1 235 ? 23.396 6.761 -16.178 1.00 60.50 235 GLU A CA 1
ATOM 1800 C C . GLU A 1 235 ? 22.167 6.450 -15.313 1.00 60.50 235 GLU A C 1
ATOM 1802 O O . GLU A 1 235 ? 22.096 5.390 -14.683 1.00 60.50 235 GLU A O 1
ATOM 1807 N N . ALA A 1 236 ? 21.149 7.315 -15.353 1.00 62.94 236 ALA A N 1
ATOM 1808 C CA . ALA A 1 236 ? 19.854 7.028 -14.744 1.00 62.94 236 ALA A CA 1
ATOM 1809 C C . ALA A 1 236 ? 19.172 5.859 -15.466 1.00 62.94 236 ALA A C 1
ATOM 1811 O O . ALA A 1 236 ? 18.647 4.966 -14.807 1.00 62.94 236 ALA A O 1
ATOM 1812 N N . LYS A 1 237 ? 19.282 5.787 -16.802 1.00 67.75 237 LYS A N 1
ATOM 1813 C CA . LYS A 1 237 ? 18.753 4.664 -17.593 1.00 67.75 237 LYS A CA 1
ATOM 1814 C C . LYS A 1 237 ? 19.341 3.320 -17.168 1.00 67.75 237 LYS A C 1
ATOM 1816 O O . LYS A 1 237 ? 18.583 2.377 -16.982 1.00 67.75 237 LYS A O 1
ATOM 1821 N N . LYS A 1 238 ? 20.658 3.217 -16.941 1.00 69.94 238 LYS A N 1
ATOM 1822 C CA . LYS A 1 238 ? 21.284 1.961 -16.471 1.00 69.94 238 LYS A CA 1
ATOM 1823 C C . LYS A 1 238 ? 20.696 1.487 -15.134 1.00 69.94 238 LYS A C 1
ATOM 1825 O O . LYS A 1 238 ? 20.384 0.304 -14.987 1.00 69.94 238 LYS A O 1
ATOM 1830 N N . LYS A 1 239 ? 20.505 2.405 -14.179 1.00 73.31 239 LYS A N 1
ATOM 1831 C CA . LYS A 1 239 ? 19.912 2.100 -12.864 1.00 73.31 239 LYS A CA 1
ATOM 1832 C C . LYS A 1 239 ? 18.435 1.720 -12.987 1.00 73.31 239 LYS A C 1
ATOM 1834 O O . LYS A 1 239 ? 18.038 0.688 -12.454 1.00 73.31 239 LYS A O 1
ATOM 1839 N N . THR A 1 240 ? 17.655 2.482 -13.752 1.00 73.19 240 THR A N 1
ATOM 1840 C CA . THR A 1 240 ? 16.240 2.187 -14.013 1.00 73.19 240 THR A CA 1
ATOM 1841 C C . THR A 1 240 ? 16.068 0.831 -14.690 1.00 73.19 240 THR A C 1
ATOM 1843 O O . THR A 1 240 ? 15.248 0.041 -14.239 1.00 73.19 240 THR A O 1
ATOM 1846 N N . THR A 1 241 ? 16.888 0.492 -15.690 1.00 73.69 241 THR A N 1
ATOM 1847 C CA . THR A 1 241 ? 16.872 -0.831 -16.334 1.00 73.69 241 THR A CA 1
ATOM 1848 C C . THR A 1 241 ? 17.160 -1.952 -15.332 1.00 73.69 241 THR A C 1
ATOM 1850 O O . THR A 1 241 ? 16.467 -2.964 -15.339 1.00 73.69 241 THR A O 1
ATOM 1853 N N . SER A 1 242 ? 18.115 -1.774 -14.411 1.00 77.38 242 SER A N 1
ATOM 1854 C CA . SER A 1 242 ? 18.371 -2.752 -13.340 1.00 77.38 242 SER A CA 1
ATOM 1855 C C . SER A 1 242 ? 17.177 -2.910 -12.383 1.00 77.38 242 SER A C 1
ATOM 1857 O O . SER A 1 242 ? 16.814 -4.033 -12.022 1.00 77.38 242 SER A O 1
ATOM 1859 N N . TYR A 1 243 ? 16.523 -1.807 -12.004 1.00 81.38 243 TYR A N 1
ATOM 1860 C CA . TYR A 1 243 ? 15.334 -1.844 -11.143 1.00 81.38 243 TYR A CA 1
ATOM 1861 C C . TYR A 1 243 ? 14.150 -2.515 -11.836 1.00 81.38 243 TYR A C 1
ATOM 1863 O O . TYR A 1 243 ? 13.457 -3.322 -11.220 1.00 81.38 243 TYR A O 1
ATOM 1871 N N . LEU A 1 244 ? 13.975 -2.243 -13.127 1.00 78.00 244 LEU A N 1
ATOM 1872 C CA . LEU A 1 244 ? 12.992 -2.888 -13.986 1.00 78.00 244 LEU A CA 1
ATOM 1873 C C . LEU A 1 244 ? 13.248 -4.398 -14.106 1.00 78.00 244 LEU A C 1
ATOM 1875 O O . LEU A 1 244 ? 12.307 -5.178 -13.998 1.00 78.00 244 LEU A O 1
ATOM 1879 N N . PHE A 1 245 ? 14.505 -4.834 -14.233 1.00 77.44 245 PHE A N 1
ATOM 1880 C CA . PHE A 1 245 ? 14.849 -6.260 -14.192 1.00 77.44 245 PHE A CA 1
ATOM 1881 C C . PHE A 1 245 ? 14.541 -6.901 -12.837 1.00 77.44 245 PHE A C 1
ATOM 1883 O O . PHE A 1 245 ? 14.018 -8.006 -12.798 1.00 77.44 245 PHE A O 1
ATOM 1890 N N . THR A 1 246 ? 14.803 -6.207 -11.726 1.00 79.56 246 THR A N 1
ATOM 1891 C CA . THR A 1 246 ? 14.463 -6.725 -10.387 1.00 79.56 246 THR A CA 1
ATOM 1892 C C . THR A 1 246 ? 12.950 -6.874 -10.224 1.00 79.56 246 THR A C 1
ATOM 1894 O O . THR A 1 246 ? 12.487 -7.883 -9.701 1.00 79.56 246 THR A O 1
ATOM 1897 N N . LEU A 1 247 ? 12.175 -5.909 -10.731 1.00 77.81 247 LEU A N 1
ATOM 1898 C CA . LEU A 1 247 ? 10.716 -5.993 -10.782 1.00 77.81 247 LEU A CA 1
ATOM 1899 C C . LEU A 1 247 ? 10.251 -7.169 -11.657 1.00 77.81 247 LEU A C 1
ATOM 1901 O O . LEU A 1 247 ? 9.344 -7.892 -11.261 1.00 77.81 247 LEU A O 1
ATOM 1905 N N . LEU A 1 248 ? 10.884 -7.396 -12.811 1.00 76.75 248 LEU A N 1
ATOM 1906 C CA . LEU A 1 248 ? 10.567 -8.526 -13.688 1.00 76.75 248 LEU A CA 1
ATOM 1907 C C . LEU A 1 248 ? 10.840 -9.873 -13.000 1.00 76.75 248 LEU A C 1
ATOM 1909 O O . LEU A 1 248 ? 9.996 -10.764 -13.052 1.00 76.75 248 LEU A O 1
ATOM 1913 N N . THR A 1 249 ? 11.969 -10.002 -12.299 1.00 78.56 249 THR A N 1
ATOM 1914 C CA . THR A 1 249 ? 12.283 -11.189 -11.487 1.00 78.56 249 THR A CA 1
ATOM 1915 C C . THR A 1 249 ? 11.277 -11.373 -10.353 1.00 78.56 249 THR A C 1
ATOM 1917 O O . THR A 1 249 ? 10.860 -12.498 -10.093 1.00 78.56 249 THR A O 1
ATOM 1920 N N . ALA A 1 250 ? 10.862 -10.285 -9.697 1.00 71.38 250 ALA A N 1
ATOM 1921 C CA . ALA A 1 250 ? 9.870 -10.334 -8.629 1.00 71.38 250 ALA A CA 1
ATOM 1922 C C . ALA A 1 250 ? 8.497 -10.787 -9.145 1.00 71.38 250 ALA A C 1
ATOM 1924 O O . ALA A 1 250 ? 7.824 -11.555 -8.475 1.00 71.38 250 ALA A O 1
ATOM 1925 N N . ILE A 1 251 ? 8.071 -10.362 -10.336 1.00 70.50 251 ILE A N 1
ATOM 1926 C CA . ILE A 1 251 ? 6.767 -10.757 -10.894 1.00 70.50 251 ILE A CA 1
ATOM 1927 C C . ILE A 1 251 ? 6.809 -12.180 -11.495 1.00 70.50 251 ILE A C 1
ATOM 1929 O O . ILE A 1 251 ? 5.798 -12.883 -11.467 1.00 70.50 251 ILE A O 1
ATOM 1933 N N . GLY A 1 252 ? 7.973 -12.649 -11.963 1.00 64.12 252 GLY A N 1
ATOM 1934 C CA . GLY A 1 252 ? 8.192 -14.034 -12.405 1.00 64.12 252 GLY A CA 1
ATOM 1935 C C . GLY A 1 252 ? 7.324 -14.483 -13.596 1.00 64.12 252 GLY A C 1
ATOM 1936 O O . GLY A 1 252 ? 6.659 -13.677 -14.245 1.00 64.12 252 GLY A O 1
ATOM 1937 N N . PHE A 1 253 ? 7.322 -15.794 -13.890 1.00 60.50 253 PHE A N 1
ATOM 1938 C CA . PHE A 1 253 ? 6.642 -16.468 -15.023 1.00 60.50 253 PHE A CA 1
ATOM 1939 C C . PHE A 1 253 ? 5.107 -16.289 -15.102 1.00 60.50 253 PHE A C 1
ATOM 1941 O O . PHE A 1 253 ? 4.458 -16.885 -15.958 1.00 60.50 253 PHE A O 1
ATOM 1948 N N . ASN A 1 254 ? 4.515 -15.463 -14.240 1.00 62.19 254 ASN A N 1
ATOM 1949 C CA . ASN A 1 254 ? 3.074 -15.230 -14.167 1.00 62.19 254 ASN A CA 1
ATOM 1950 C C . ASN A 1 254 ? 2.575 -14.180 -15.181 1.00 62.19 254 ASN A C 1
ATOM 1952 O O . ASN A 1 254 ? 1.370 -13.936 -15.273 1.00 62.19 254 ASN A O 1
ATOM 1956 N N . ILE A 1 255 ? 3.476 -13.553 -15.949 1.00 68.62 255 ILE A N 1
ATOM 1957 C CA . ILE A 1 255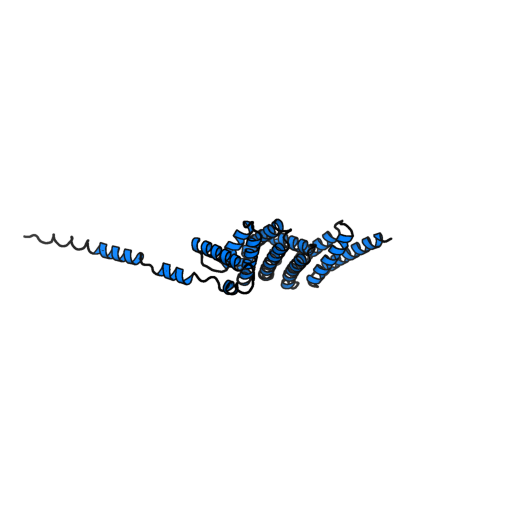 ? 3.125 -12.615 -17.025 1.00 68.62 255 ILE A CA 1
ATOM 1958 C C . ILE A 1 255 ? 2.785 -13.398 -18.308 1.00 68.62 255 ILE A C 1
ATOM 1960 O O . ILE A 1 255 ? 3.536 -14.297 -18.689 1.00 68.62 255 ILE A O 1
ATOM 1964 N N . PRO A 1 256 ? 1.707 -13.036 -19.034 1.00 70.06 256 PRO A N 1
ATOM 1965 C CA . PRO A 1 256 ? 1.422 -13.589 -20.355 1.00 70.06 256 PRO A CA 1
ATOM 1966 C C . PRO A 1 256 ? 2.624 -13.496 -21.308 1.00 70.06 256 PRO A C 1
ATOM 1968 O O . PRO A 1 256 ? 3.226 -12.429 -21.459 1.00 70.06 256 PRO A O 1
ATOM 1971 N N . LEU A 1 257 ? 2.938 -14.603 -21.992 1.00 68.81 257 LEU A N 1
ATOM 1972 C CA . LEU A 1 257 ? 4.127 -14.733 -22.849 1.00 68.81 257 LEU A CA 1
ATOM 1973 C C . LEU A 1 257 ? 4.241 -13.624 -23.902 1.00 68.81 257 LEU A C 1
ATOM 1975 O O . LEU A 1 257 ? 5.330 -13.121 -24.143 1.00 68.81 257 LEU A O 1
ATOM 1979 N N . ASN A 1 258 ? 3.123 -13.187 -24.481 1.00 72.69 258 ASN A N 1
ATOM 1980 C CA . ASN A 1 258 ? 3.106 -12.113 -25.476 1.00 72.69 258 ASN A CA 1
ATOM 1981 C C . ASN A 1 258 ? 3.627 -10.773 -24.930 1.00 72.69 258 ASN A C 1
ATOM 1983 O O . ASN A 1 258 ? 4.354 -10.064 -25.618 1.00 72.69 258 ASN A O 1
ATOM 1987 N N . ILE A 1 259 ? 3.270 -10.426 -23.692 1.00 73.00 259 ILE A N 1
ATOM 1988 C CA . ILE A 1 259 ? 3.711 -9.186 -23.043 1.00 73.00 259 ILE A CA 1
ATOM 1989 C C . ILE A 1 259 ? 5.187 -9.300 -22.678 1.00 73.00 259 ILE A C 1
ATOM 1991 O O . ILE A 1 259 ? 5.947 -8.352 -22.869 1.00 73.00 259 ILE A O 1
ATOM 1995 N N . LEU A 1 260 ? 5.593 -10.477 -22.204 1.00 73.88 260 LEU A N 1
ATOM 1996 C CA . LEU A 1 260 ? 6.978 -10.770 -21.874 1.00 73.88 260 LEU A CA 1
ATOM 1997 C C . LEU A 1 260 ? 7.890 -10.626 -23.105 1.00 73.88 260 LEU A C 1
ATOM 1999 O O . LEU A 1 260 ? 8.932 -9.979 -23.013 1.00 73.88 260 LEU A O 1
ATOM 2003 N N . THR A 1 261 ? 7.475 -11.137 -24.270 1.00 77.81 261 THR A N 1
ATOM 2004 C CA . THR A 1 261 ? 8.203 -10.955 -25.537 1.00 77.81 261 THR A CA 1
ATOM 2005 C C . THR A 1 261 ? 8.362 -9.476 -25.884 1.00 77.81 261 THR A C 1
ATOM 2007 O O . THR A 1 261 ? 9.481 -9.036 -26.133 1.00 77.81 261 THR A O 1
ATOM 2010 N N . SER A 1 262 ? 7.291 -8.676 -25.810 1.00 76.00 262 SER A N 1
ATOM 2011 C CA . SER A 1 262 ? 7.372 -7.231 -26.079 1.00 76.00 262 SER A CA 1
ATOM 2012 C C . SER A 1 262 ? 8.289 -6.486 -25.099 1.00 76.00 262 SER A C 1
ATOM 2014 O O . SER A 1 262 ? 9.002 -5.564 -25.494 1.00 76.00 262 SER A O 1
ATOM 2016 N N . MET A 1 263 ? 8.303 -6.878 -23.820 1.00 74.69 263 MET A N 1
ATOM 2017 C CA . MET A 1 263 ? 9.217 -6.304 -22.825 1.00 74.69 263 MET A CA 1
ATOM 2018 C C . MET A 1 263 ? 10.679 -6.636 -23.153 1.00 74.69 263 MET A C 1
ATOM 2020 O O . MET A 1 263 ? 11.530 -5.747 -23.103 1.00 74.69 263 MET A O 1
ATOM 2024 N N . PHE A 1 264 ? 10.974 -7.884 -23.533 1.00 76.81 264 PHE A N 1
ATOM 2025 C CA . PHE A 1 264 ? 12.318 -8.289 -23.951 1.00 76.81 264 PHE A CA 1
ATOM 2026 C C . PHE A 1 264 ? 12.765 -7.595 -25.239 1.00 76.81 264 PHE A C 1
ATOM 2028 O O . PHE A 1 264 ? 13.893 -7.112 -25.301 1.00 76.81 264 PHE A O 1
ATOM 2035 N N . GLU A 1 265 ? 11.896 -7.460 -26.241 1.00 80.31 265 GLU A N 1
ATOM 2036 C CA . GLU A 1 265 ? 12.194 -6.703 -27.464 1.00 80.31 265 GLU A CA 1
ATOM 2037 C C . GLU A 1 265 ? 12.530 -5.233 -27.173 1.00 80.31 265 GLU A C 1
ATOM 2039 O O . GLU A 1 265 ? 13.484 -4.687 -27.740 1.00 80.31 265 GLU A O 1
ATOM 2044 N N . ALA A 1 266 ? 11.808 -4.598 -26.244 1.00 75.00 266 ALA A N 1
ATOM 2045 C CA . ALA A 1 266 ? 12.102 -3.236 -25.804 1.00 75.00 266 ALA A CA 1
ATOM 2046 C C . ALA A 1 266 ? 13.476 -3.136 -25.114 1.00 75.00 266 ALA A C 1
ATOM 2048 O O . ALA A 1 266 ? 14.237 -2.205 -25.392 1.00 75.00 266 ALA A O 1
ATOM 2049 N N . ILE A 1 267 ? 13.838 -4.117 -24.275 1.00 75.94 267 ILE A N 1
ATOM 2050 C CA . ILE A 1 267 ? 15.177 -4.204 -23.665 1.00 75.94 267 ILE A CA 1
ATOM 2051 C C . ILE A 1 267 ? 16.246 -4.352 -24.746 1.00 75.94 267 ILE A C 1
ATOM 2053 O O . ILE A 1 267 ? 17.217 -3.596 -24.748 1.00 75.94 267 ILE A O 1
ATOM 2057 N N . PHE A 1 268 ? 16.074 -5.289 -25.681 1.00 76.19 268 PHE A N 1
ATOM 2058 C CA . PHE A 1 268 ? 17.037 -5.513 -26.759 1.00 76.19 268 PHE A CA 1
ATOM 2059 C C . PHE A 1 268 ? 17.214 -4.268 -27.628 1.00 76.19 268 PHE A C 1
ATOM 2061 O O . PHE A 1 268 ? 18.332 -3.945 -28.025 1.00 76.19 268 PHE A O 1
ATOM 2068 N N . THR A 1 269 ? 16.135 -3.531 -27.884 1.00 78.81 269 THR A N 1
ATOM 2069 C CA . THR A 1 269 ? 16.186 -2.265 -28.623 1.00 78.81 269 THR A CA 1
ATOM 2070 C C . THR A 1 269 ? 16.973 -1.201 -27.856 1.00 78.81 269 THR A C 1
ATOM 2072 O O . THR A 1 269 ? 17.855 -0.567 -28.436 1.00 78.81 269 THR A O 1
ATOM 2075 N N . GLN A 1 270 ? 16.744 -1.054 -26.547 1.00 72.50 270 GLN A N 1
ATOM 2076 C CA . GLN A 1 270 ? 17.549 -0.170 -25.693 1.00 72.50 270 GLN A CA 1
ATOM 2077 C C . GLN A 1 270 ? 19.030 -0.578 -25.663 1.00 72.50 270 GLN A C 1
ATOM 2079 O O . GLN A 1 270 ? 19.914 0.272 -25.765 1.00 72.50 270 GLN A O 1
ATOM 2084 N N . MET A 1 271 ? 19.329 -1.877 -25.574 1.00 70.50 271 MET A N 1
ATOM 2085 C CA . MET A 1 271 ? 20.708 -2.375 -25.618 1.00 70.50 271 MET A CA 1
ATOM 2086 C C . MET A 1 271 ? 21.389 -2.056 -26.953 1.00 70.50 271 MET A C 1
ATOM 2088 O O . MET A 1 271 ? 22.529 -1.597 -26.950 1.00 70.50 271 MET A O 1
ATOM 2092 N N . LYS A 1 272 ? 20.688 -2.222 -28.085 1.00 72.62 272 LYS A N 1
ATOM 2093 C CA . LYS A 1 272 ? 21.192 -1.846 -29.417 1.00 72.62 272 LYS A CA 1
ATOM 2094 C C . LYS A 1 272 ? 21.470 -0.345 -29.526 1.00 72.62 272 LYS A C 1
ATOM 2096 O O . LYS A 1 272 ? 22.519 0.038 -30.031 1.00 72.62 272 LYS A O 1
ATOM 2101 N N . GLN A 1 273 ? 20.570 0.503 -29.024 1.00 68.88 273 GLN A N 1
ATOM 2102 C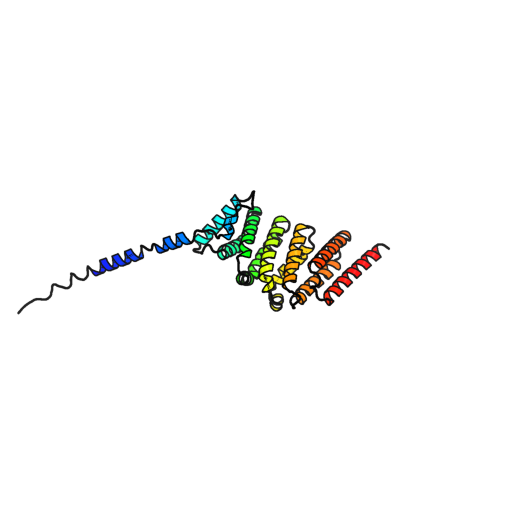 CA . GLN A 1 273 ? 20.766 1.959 -29.017 1.00 68.88 273 GLN A CA 1
ATOM 2103 C C . GLN A 1 273 ? 21.994 2.371 -28.194 1.00 68.88 273 GLN A C 1
ATOM 2105 O O . GLN A 1 273 ? 22.784 3.192 -28.649 1.00 68.88 273 GLN A O 1
ATOM 2110 N N . ASN A 1 274 ? 22.198 1.759 -27.025 1.00 64.12 274 ASN A N 1
ATOM 2111 C CA . ASN A 1 274 ? 23.376 2.024 -26.197 1.00 64.12 274 ASN A CA 1
ATOM 2112 C C . ASN A 1 274 ? 24.674 1.505 -26.837 1.00 64.12 274 ASN A C 1
ATOM 2114 O O . ASN A 1 274 ? 25.706 2.153 -26.711 1.00 64.12 274 ASN A O 1
ATOM 2118 N N . ALA A 1 275 ? 24.635 0.367 -27.539 1.00 59.88 275 ALA A N 1
ATOM 2119 C CA . ALA A 1 275 ? 25.794 -0.171 -28.254 1.00 59.88 275 ALA A CA 1
ATOM 2120 C C . ALA A 1 275 ? 26.206 0.703 -29.452 1.00 59.88 275 ALA A C 1
ATOM 2122 O O . ALA A 1 275 ? 27.395 0.874 -29.707 1.00 59.88 275 ALA A O 1
ATOM 2123 N N . ASN A 1 276 ? 25.237 1.305 -30.147 1.00 55.53 276 ASN A N 1
ATOM 2124 C CA . ASN A 1 276 ? 25.499 2.234 -31.249 1.00 55.53 276 ASN A CA 1
ATOM 2125 C C . ASN A 1 276 ? 26.066 3.588 -30.790 1.00 55.53 276 ASN A C 1
ATOM 2127 O O . ASN A 1 276 ? 26.606 4.305 -31.617 1.00 55.53 276 ASN A O 1
ATOM 2131 N N . PHE A 1 277 ? 25.964 3.937 -29.502 1.00 48.94 277 PHE A N 1
ATOM 2132 C CA . PHE A 1 277 ? 26.552 5.160 -28.933 1.00 48.94 277 PHE A CA 1
ATOM 2133 C C . PHE A 1 277 ? 28.042 4.996 -28.564 1.00 48.94 277 PHE A C 1
ATOM 2135 O O . PHE A 1 277 ? 28.701 5.965 -28.202 1.00 48.94 277 PHE A O 1
ATOM 2142 N N . VAL A 1 278 ? 28.565 3.763 -28.600 1.00 46.78 278 VAL A N 1
ATOM 2143 C CA . VAL A 1 278 ? 29.965 3.421 -28.265 1.00 46.78 278 VAL A CA 1
ATOM 2144 C C . VAL A 1 278 ? 30.833 3.252 -29.529 1.00 46.78 278 VAL A C 1
ATOM 2146 O O . VAL A 1 278 ? 32.037 3.031 -29.422 1.00 46.78 278 VAL A O 1
ATOM 2149 N N . ARG A 1 279 ? 30.242 3.371 -30.725 1.00 39.97 279 ARG A N 1
ATOM 2150 C CA . ARG A 1 279 ? 30.953 3.497 -32.007 1.00 39.97 279 ARG A CA 1
ATOM 2151 C C . ARG A 1 279 ? 30.955 4.945 -32.461 1.00 39.97 279 ARG A C 1
ATOM 2153 O O . ARG A 1 279 ? 31.975 5.332 -33.064 1.00 39.97 279 ARG A O 1
#

Radius of gyration: 30.57 Å; chains: 1; bounding box: 118×35×86 Å

InterPro domains:
  IPR052087 Ribosomal RNA-processing protein RRP12 [PTHR48287] (62-265)
  IPR057860 RRP12, N-terminal HEAT domain [PF25772] (62-239)

Secondary structure (DSSP, 8-state):
------SSSSSSSSHHHHHHHHHHHHHS--HHHHHHHHHS----GGGTTTTSS-TTTHHHHHHHHHHHHHHHHHTT----HHHHHHHHHHHTTT---HHHHHHHHHHHHHHGGGS-HHHHHHTHHHHHHHHHHHHHHTTT-HHHHHHHHHHHHHHHHHHGGG--HHHHHH-HHHHHHHHHHHHHTT-S-HHHHHHHHHHHHHHHHTTTTSSSHHHHHHHHHHHHHHHHHS---HHHHHHHHHHHHHHHHHHGGGS-HHHHHHHHHHHHHHHHHHHHT--

pLDDT: mean 72.03, std 16.62, range [34.84, 91.88]

Organism: NCBI:txid1487602